Protein AF-A0A959CBT5-F1 (afdb_monomer_lite)

Radius of gyration: 24.19 Å; chains: 1; bounding box: 56×52×60 Å

Sequence (234 aa):
MQDVYELILLFQRHRLRPFGQLTRDQSGKVKAYQLFEGLCKGRNRSRASNISDVYAENGIGESNYQEVKSALLKKLLKAVLFFDKALTHQSDQQKAYYECQKQWVLVRYLTSQNANTVAVSLANELLLRAMKYDFTLLCMDISAFLRNQYGLRESNDRRYKEASVHFQYFRSVYDAECTAEELYTGLVMRMANAPCAEREEIHRLATEYYEQCEGLMGTFQSYRLNMYAYMLGL

Structure (mmCIF, N/CA/C/O backbone):
data_AF-A0A959CBT5-F1
#
_entry.id   AF-A0A959CBT5-F1
#
loop_
_atom_site.group_PDB
_atom_site.id
_atom_site.type_symbol
_atom_site.label_atom_id
_atom_site.label_alt_id
_atom_site.label_comp_id
_atom_site.label_asym_id
_atom_site.label_entity_id
_atom_site.label_seq_id
_atom_site.pdbx_PDB_ins_code
_atom_site.Cartn_x
_atom_site.Cartn_y
_atom_site.Cartn_z
_atom_site.occupancy
_atom_site.B_iso_or_equiv
_atom_site.auth_seq_id
_atom_site.auth_comp_id
_atom_site.auth_asym_id
_atom_site.auth_atom_id
_atom_site.pdbx_PDB_model_num
ATOM 1 N N . MET A 1 1 ? -0.657 10.231 -24.793 1.00 62.00 1 MET A N 1
ATOM 2 C CA . MET A 1 1 ? 0.498 11.148 -24.916 1.00 62.00 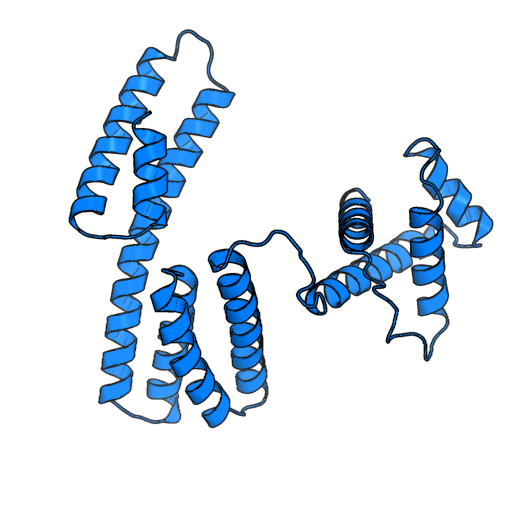1 MET A CA 1
ATOM 3 C C . MET A 1 1 ? 0.641 12.005 -23.677 1.00 62.00 1 MET A C 1
ATOM 5 O O . MET A 1 1 ? 1.770 12.294 -23.307 1.00 62.00 1 MET A O 1
ATOM 9 N N . GLN A 1 2 ? -0.469 12.389 -23.040 1.00 71.19 2 GLN A N 1
ATOM 10 C CA . GLN A 1 2 ? -0.481 13.026 -21.725 1.00 71.19 2 GLN A CA 1
ATOM 11 C C . GLN A 1 2 ? 0.437 12.315 -20.709 1.00 71.19 2 GLN A C 1
ATOM 13 O O . GLN A 1 2 ? 1.335 12.936 -20.156 1.00 71.19 2 GLN A O 1
ATOM 18 N N . ASP A 1 3 ? 0.281 10.998 -20.599 1.00 71.75 3 ASP A N 1
ATOM 19 C CA . ASP A 1 3 ? 1.095 10.057 -19.824 1.00 71.75 3 ASP A CA 1
ATOM 20 C C . ASP A 1 3 ? 2.616 10.213 -20.016 1.00 71.75 3 ASP A C 1
ATOM 22 O O . ASP A 1 3 ? 3.380 10.323 -19.057 1.00 71.75 3 ASP A O 1
ATOM 26 N N . VAL A 1 4 ? 3.078 10.254 -21.268 1.00 73.12 4 VAL A N 1
ATOM 27 C CA . VAL A 1 4 ? 4.509 10.388 -21.586 1.00 73.12 4 VAL A CA 1
ATOM 28 C C . VAL A 1 4 ? 5.016 11.793 -21.250 1.00 73.12 4 VAL A C 1
ATOM 30 O O . VAL A 1 4 ? 6.122 11.932 -20.728 1.00 73.12 4 VAL A O 1
ATOM 33 N N . TYR A 1 5 ? 4.218 12.833 -21.511 1.00 74.75 5 TYR A N 1
ATOM 34 C CA . TYR A 1 5 ? 4.578 14.214 -21.176 1.00 74.75 5 TYR A CA 1
ATOM 35 C C . TYR A 1 5 ? 4.688 14.438 -19.668 1.00 74.75 5 TYR A C 1
ATOM 37 O O . TYR A 1 5 ? 5.641 15.075 -19.224 1.00 74.75 5 TYR A O 1
ATOM 45 N N . GLU A 1 6 ? 3.759 13.898 -18.882 1.00 76.75 6 GLU A N 1
ATOM 46 C CA . GLU A 1 6 ? 3.783 13.989 -17.420 1.00 76.75 6 GLU A CA 1
ATOM 47 C C . GLU A 1 6 ? 5.052 13.366 -16.843 1.00 76.75 6 GLU A C 1
ATOM 49 O O . GLU A 1 6 ? 5.741 13.994 -16.037 1.00 76.75 6 GLU A O 1
ATOM 54 N N . LEU A 1 7 ? 5.431 12.180 -17.331 1.00 76.12 7 LEU A N 1
ATOM 55 C CA . LEU A 1 7 ? 6.692 11.553 -16.952 1.00 76.12 7 LEU A CA 1
ATOM 56 C C . LEU A 1 7 ? 7.884 12.421 -17.364 1.00 76.12 7 LEU A C 1
ATOM 58 O O . LEU A 1 7 ? 8.744 12.697 -16.539 1.00 76.12 7 LEU A O 1
ATOM 62 N N . ILE A 1 8 ? 7.943 12.924 -18.597 1.00 76.25 8 ILE A N 1
ATOM 63 C CA . ILE A 1 8 ? 9.056 13.788 -19.029 1.00 76.25 8 ILE A CA 1
ATOM 64 C C . ILE A 1 8 ? 9.191 15.024 -18.127 1.00 76.25 8 ILE A C 1
ATOM 66 O O . ILE A 1 8 ? 10.304 15.355 -17.711 1.00 76.25 8 ILE A O 1
ATOM 70 N N . LEU A 1 9 ? 8.080 15.673 -17.769 1.00 77.06 9 LEU A N 1
ATOM 71 C CA . LEU A 1 9 ? 8.073 16.812 -16.849 1.00 77.06 9 LEU A CA 1
ATOM 72 C C . LEU A 1 9 ? 8.578 16.426 -15.454 1.00 77.06 9 LEU A C 1
ATOM 74 O O . LEU A 1 9 ? 9.373 17.162 -14.869 1.00 77.06 9 LEU A O 1
ATOM 78 N N . LEU A 1 10 ? 8.175 15.260 -14.947 1.00 76.88 10 LEU A N 1
ATOM 79 C CA . LEU A 1 10 ? 8.657 14.696 -13.685 1.00 76.88 10 LEU A CA 1
ATOM 80 C C . LEU A 1 10 ? 10.185 14.500 -13.709 1.00 76.88 10 LEU A C 1
ATOM 82 O O . LEU A 1 10 ? 10.891 14.976 -12.820 1.00 76.88 10 LEU A O 1
ATOM 86 N N . PHE A 1 11 ? 10.717 13.867 -14.758 1.00 74.75 11 PHE A N 1
ATOM 87 C CA . PHE A 1 11 ? 12.159 13.655 -14.935 1.00 74.75 11 PHE A CA 1
ATOM 88 C C . PHE A 1 11 ? 12.931 14.980 -15.023 1.00 74.75 11 PHE A C 1
ATOM 90 O O . PHE A 1 11 ? 13.988 15.121 -14.403 1.00 74.75 11 PHE A O 1
ATOM 97 N N . GLN A 1 12 ? 12.391 15.973 -15.739 1.00 73.94 12 GLN A N 1
ATOM 98 C CA . GLN A 1 12 ? 12.982 17.310 -15.836 1.00 73.94 12 GLN A CA 1
ATOM 99 C C . GLN A 1 12 ? 12.986 18.043 -14.492 1.00 73.94 12 GLN A C 1
ATOM 101 O O . GLN A 1 12 ? 14.009 18.621 -14.120 1.00 73.94 12 GLN A O 1
ATOM 106 N N . ARG A 1 13 ? 11.874 17.997 -13.744 1.00 73.62 13 ARG A N 1
ATOM 107 C CA . ARG A 1 13 ? 11.743 18.620 -12.416 1.00 73.62 13 ARG A CA 1
ATOM 108 C C . ARG A 1 13 ? 12.800 18.102 -11.448 1.00 73.62 13 ARG A C 1
ATOM 110 O O . ARG A 1 13 ? 13.327 18.870 -10.648 1.00 73.62 13 ARG A O 1
ATOM 117 N N . HIS A 1 14 ? 13.136 16.822 -11.551 1.00 69.56 14 HIS A N 1
ATOM 118 C CA . HIS A 1 14 ? 14.111 16.172 -10.679 1.00 69.56 14 HIS A CA 1
ATOM 119 C C . HIS A 1 14 ? 15.531 16.138 -11.254 1.00 69.56 14 HIS A C 1
ATOM 121 O O . HIS A 1 14 ? 16.428 15.588 -10.625 1.00 69.56 14 HIS A O 1
ATOM 127 N N . ARG A 1 15 ? 15.760 16.762 -12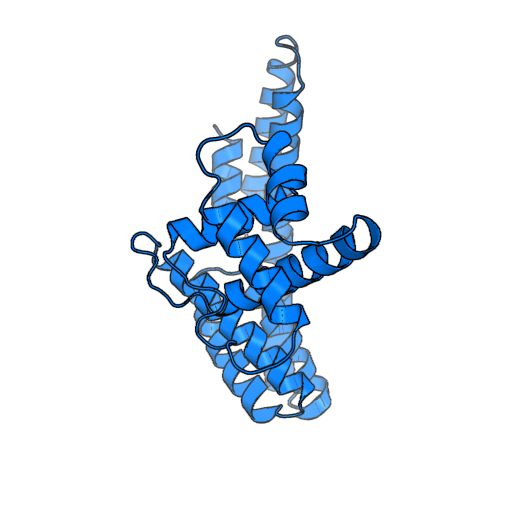.422 1.00 64.75 15 ARG A N 1
ATOM 128 C CA . ARG A 1 15 ? 17.052 16.781 -13.137 1.00 64.75 15 ARG A CA 1
ATOM 129 C C . ARG A 1 15 ? 17.639 15.382 -13.359 1.00 64.75 15 ARG A C 1
ATOM 131 O O . ARG A 1 15 ? 18.855 15.210 -13.417 1.00 64.75 15 ARG A O 1
ATOM 138 N N . LEU A 1 16 ? 16.777 14.380 -13.503 1.00 65.31 16 LEU A N 1
ATOM 139 C CA . LEU A 1 16 ? 17.192 12.994 -13.659 1.00 65.31 16 LEU A CA 1
ATOM 140 C C . LEU A 1 16 ? 17.372 12.674 -15.137 1.00 65.31 16 LEU A C 1
ATOM 142 O O . LEU A 1 16 ? 16.560 13.058 -15.979 1.00 65.31 16 LEU A O 1
ATOM 146 N N . ARG A 1 17 ? 18.445 11.947 -15.456 1.00 65.06 17 ARG A N 1
ATOM 147 C CA . ARG A 1 17 ? 18.682 11.420 -16.801 1.00 65.06 17 ARG A CA 1
ATOM 148 C C . ARG A 1 17 ? 18.260 9.948 -16.827 1.00 65.06 17 ARG A C 1
ATOM 150 O O . ARG A 1 17 ? 19.055 9.109 -16.406 1.00 65.06 17 ARG A O 1
ATOM 157 N N . PRO A 1 18 ? 17.059 9.610 -17.347 1.00 59.75 18 PRO A N 1
ATOM 158 C CA . PRO A 1 18 ? 16.544 8.234 -17.347 1.00 59.75 18 PRO A CA 1
ATOM 159 C C . PRO A 1 18 ? 17.463 7.232 -18.057 1.00 59.75 18 PRO A C 1
ATOM 161 O O . PRO A 1 18 ? 17.364 6.029 -17.844 1.00 59.75 18 PRO A O 1
ATOM 164 N N . PHE A 1 19 ? 18.351 7.728 -18.922 1.00 64.75 19 PHE A N 1
ATOM 165 C CA . PHE A 1 19 ? 19.184 6.924 -19.810 1.00 64.75 19 PHE A CA 1
ATOM 166 C C . PHE A 1 19 ? 20.665 6.862 -19.406 1.00 64.75 19 PHE A C 1
ATOM 168 O O . PHE A 1 19 ? 21.450 6.258 -20.132 1.00 64.75 19 PHE A O 1
ATOM 175 N N . GLY A 1 20 ? 21.063 7.443 -18.263 1.00 55.12 20 GLY A N 1
ATOM 176 C CA . GLY A 1 20 ? 22.474 7.578 -17.860 1.00 55.12 20 GLY A CA 1
ATOM 177 C C . GLY A 1 20 ? 23.263 6.265 -17.731 1.00 55.12 20 GLY A C 1
ATOM 178 O O . GLY A 1 20 ? 24.480 6.284 -17.867 1.00 55.12 20 GLY A O 1
ATOM 179 N N . GLN A 1 21 ? 22.587 5.127 -17.532 1.00 51.09 21 GLN A N 1
ATOM 180 C CA . GLN A 1 21 ? 23.203 3.792 -17.425 1.00 51.09 21 GLN A CA 1
ATOM 181 C C . GLN A 1 21 ? 22.879 2.851 -18.606 1.00 51.09 21 GLN A C 1
ATOM 183 O O . GLN A 1 21 ? 23.284 1.693 -18.598 1.00 51.09 21 GLN A O 1
ATOM 188 N N . LEU A 1 22 ? 22.147 3.306 -19.632 1.00 47.91 22 LEU A N 1
ATOM 189 C CA . LEU A 1 22 ? 21.578 2.436 -20.681 1.00 47.91 22 LEU A CA 1
ATOM 190 C C . LEU A 1 22 ? 22.222 2.602 -22.071 1.00 47.91 22 LEU A C 1
ATOM 192 O O . LEU A 1 22 ? 21.722 2.046 -23.051 1.00 47.91 22 LEU A O 1
ATOM 196 N N . THR A 1 23 ? 23.333 3.332 -22.174 1.00 44.38 23 THR A N 1
ATOM 197 C CA . THR A 1 23 ? 24.001 3.713 -23.436 1.00 44.38 23 THR A CA 1
ATOM 198 C C . THR A 1 23 ? 24.953 2.662 -24.009 1.00 44.38 23 THR A C 1
ATOM 200 O O . THR A 1 23 ? 25.862 2.993 -24.767 1.00 44.38 23 THR A O 1
ATOM 203 N N . ARG A 1 24 ? 24.736 1.377 -23.720 1.00 44.28 24 ARG A N 1
ATOM 204 C CA . ARG A 1 24 ? 25.340 0.304 -24.512 1.00 44.28 24 ARG A CA 1
ATOM 205 C C . ARG A 1 24 ? 24.233 -0.596 -25.057 1.00 44.28 24 ARG A C 1
ATOM 207 O O . ARG A 1 24 ? 23.558 -1.325 -24.334 1.00 44.28 24 ARG A O 1
ATOM 214 N N . ASP A 1 25 ? 24.052 -0.464 -26.364 1.00 45.66 25 ASP A N 1
ATOM 215 C CA . ASP A 1 25 ? 23.535 -1.465 -27.294 1.00 45.66 25 ASP A CA 1
ATOM 216 C C . ASP A 1 25 ? 22.071 -1.372 -27.787 1.00 45.66 25 ASP A C 1
ATOM 218 O O . ASP A 1 25 ? 21.137 -1.238 -27.000 1.00 45.66 25 ASP A O 1
ATOM 222 N N . GLN A 1 26 ? 21.915 -1.560 -29.108 1.00 46.06 26 GLN A N 1
ATOM 223 C CA . GLN A 1 26 ? 20.711 -1.779 -29.941 1.00 46.06 26 GLN A CA 1
ATOM 224 C C . GLN A 1 26 ? 19.900 -0.559 -30.451 1.00 46.06 26 GLN A C 1
ATOM 226 O O . GLN A 1 26 ? 19.365 0.253 -29.696 1.00 46.06 26 GLN A O 1
ATOM 231 N N . SER A 1 27 ? 19.745 -0.487 -31.782 1.00 50.56 27 SER A N 1
ATOM 232 C CA . SER A 1 27 ? 19.199 0.623 -32.595 1.00 50.56 27 SER A CA 1
ATOM 233 C C . SER A 1 27 ? 17.804 1.139 -32.196 1.00 50.56 27 SER A C 1
ATOM 235 O O . SER A 1 27 ? 17.518 2.328 -32.344 1.00 50.56 27 SER A O 1
ATOM 237 N N . GLY A 1 28 ? 16.947 0.302 -31.600 1.00 50.66 28 GLY A N 1
ATOM 238 C CA . GLY A 1 28 ? 15.650 0.720 -31.045 1.00 50.66 28 GLY A CA 1
ATOM 239 C C . GLY A 1 28 ? 15.761 1.599 -29.787 1.00 50.66 28 GLY A C 1
ATOM 240 O O . GLY A 1 28 ? 14.830 2.327 -29.436 1.00 50.66 28 GLY A O 1
ATOM 241 N N . LYS A 1 29 ? 16.908 1.581 -29.091 1.00 55.16 29 LYS A N 1
ATOM 242 C CA . LYS A 1 29 ? 17.180 2.480 -27.958 1.00 55.16 29 LYS A CA 1
ATOM 243 C C . LYS A 1 29 ? 17.482 3.907 -28.405 1.00 55.16 29 LYS A C 1
ATOM 245 O O . LYS A 1 29 ? 17.098 4.827 -27.688 1.00 55.16 29 LYS A O 1
ATOM 250 N N . VAL A 1 30 ? 18.061 4.072 -29.593 1.00 63.53 30 VAL A N 1
ATOM 251 C CA . VAL A 1 30 ? 18.412 5.376 -30.172 1.00 63.53 30 VAL A CA 1
ATOM 252 C C . VAL A 1 30 ? 17.152 6.174 -30.514 1.00 63.53 30 VAL A C 1
ATOM 254 O O . VAL A 1 30 ? 17.038 7.315 -30.085 1.00 63.53 30 VAL A O 1
ATOM 257 N N . LYS A 1 31 ? 16.149 5.551 -31.152 1.00 63.66 31 LYS A N 1
ATOM 258 C CA . LYS A 1 31 ? 14.893 6.230 -31.539 1.00 63.66 31 LYS A CA 1
ATOM 259 C C . LYS A 1 31 ? 14.068 6.719 -30.345 1.00 63.66 31 LYS A C 1
ATOM 261 O O . LYS A 1 31 ? 13.593 7.848 -30.336 1.00 63.66 31 LYS A O 1
ATOM 266 N N . ALA A 1 32 ? 13.930 5.898 -29.302 1.00 64.44 32 ALA A N 1
ATOM 267 C CA . ALA A 1 32 ? 13.222 6.301 -28.081 1.00 64.44 32 ALA A CA 1
ATOM 268 C C . ALA A 1 32 ? 13.956 7.427 -27.325 1.00 64.44 32 ALA A C 1
ATOM 270 O O . ALA A 1 32 ? 13.318 8.296 -26.736 1.00 64.44 32 ALA A O 1
ATOM 271 N N . TYR A 1 33 ? 15.292 7.416 -27.347 1.00 69.69 33 TYR A N 1
ATOM 272 C CA . TYR A 1 33 ? 16.117 8.467 -26.755 1.00 69.69 33 TYR A CA 1
ATOM 273 C C . TYR A 1 33 ? 16.033 9.781 -27.544 1.00 69.69 33 TYR A C 1
ATOM 275 O O . TYR A 1 33 ? 15.818 10.834 -26.952 1.00 69.69 33 TYR A O 1
ATOM 283 N N . GLN A 1 34 ? 16.124 9.717 -28.875 1.00 66.88 34 GLN A N 1
ATOM 284 C CA . GLN A 1 34 ? 15.926 10.862 -29.770 1.00 66.88 34 GLN A CA 1
ATOM 285 C C . GLN A 1 34 ? 14.546 11.485 -29.571 1.00 66.88 34 GLN A C 1
ATOM 287 O O . GLN A 1 34 ? 14.430 12.703 -29.456 1.00 66.88 34 GLN A O 1
ATOM 292 N N . LEU A 1 35 ? 13.515 10.647 -29.428 1.00 67.69 35 LEU A N 1
ATOM 293 C CA . LEU A 1 35 ? 12.175 11.113 -29.110 1.00 67.69 35 LEU A CA 1
ATOM 294 C C . LEU A 1 35 ? 12.125 11.831 -27.754 1.00 67.69 35 LEU A C 1
ATOM 296 O O . LEU A 1 35 ? 11.561 12.917 -27.648 1.00 67.69 35 LEU A O 1
ATOM 300 N N . PHE A 1 36 ? 12.734 11.258 -26.716 1.00 72.06 36 PHE A N 1
ATOM 301 C CA . PHE A 1 36 ? 12.811 11.901 -25.406 1.00 72.06 36 PHE A CA 1
ATOM 302 C C . PHE A 1 36 ? 13.529 13.258 -25.467 1.00 72.06 36 PHE A C 1
ATOM 304 O O . PHE A 1 36 ? 13.026 14.236 -24.914 1.00 72.06 36 PHE A O 1
ATOM 311 N N . GLU A 1 37 ? 14.666 13.350 -26.163 1.00 70.69 37 GLU A N 1
ATOM 312 C CA . GLU A 1 37 ? 15.381 14.616 -26.339 1.00 70.69 37 GLU A CA 1
ATOM 313 C C . GLU A 1 37 ? 14.569 15.646 -27.130 1.00 70.69 37 GLU A C 1
ATOM 315 O O . GLU A 1 37 ? 14.517 16.808 -26.726 1.00 70.69 37 GLU A O 1
ATOM 320 N N . GLY A 1 38 ? 13.920 15.238 -28.224 1.00 67.56 38 GLY A N 1
ATOM 321 C CA . GLY A 1 38 ? 13.070 16.110 -29.036 1.00 67.56 38 GLY A CA 1
ATOM 322 C C . GLY A 1 38 ? 11.903 16.679 -28.228 1.00 67.56 38 GLY A C 1
ATOM 323 O O . GLY A 1 38 ? 11.662 17.886 -28.240 1.00 67.56 38 GLY A O 1
ATOM 324 N N . LEU A 1 39 ? 11.250 15.840 -27.420 1.00 70.44 39 LEU A N 1
ATOM 325 C CA . LEU A 1 39 ? 10.184 16.265 -26.508 1.00 70.44 39 LEU A CA 1
ATOM 326 C C . LEU A 1 39 ? 10.693 17.177 -25.382 1.00 70.44 39 LEU A C 1
ATOM 328 O O . LEU A 1 39 ? 9.969 18.073 -24.953 1.00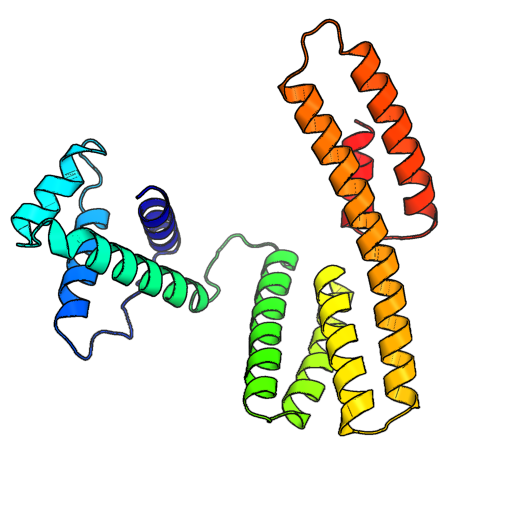 70.44 39 LEU A O 1
ATOM 332 N N . CYS A 1 40 ? 11.935 17.001 -24.919 1.00 68.38 40 CYS A N 1
ATOM 333 C CA . CYS A 1 40 ? 12.545 17.911 -23.948 1.00 68.38 40 CYS A CA 1
ATOM 334 C C . CYS A 1 40 ? 12.890 19.283 -24.550 1.00 68.38 40 CYS A C 1
ATOM 336 O O . CYS A 1 40 ? 12.787 20.291 -23.850 1.00 68.38 40 CYS A O 1
ATOM 338 N N . LYS A 1 41 ? 13.299 19.320 -25.827 1.00 67.31 41 LYS A N 1
ATOM 339 C CA . LYS A 1 41 ? 13.706 20.530 -26.564 1.00 67.31 41 LYS A CA 1
ATOM 340 C C . LYS A 1 41 ? 12.510 21.343 -27.090 1.00 67.31 41 LYS A C 1
ATOM 342 O O . LYS A 1 41 ? 12.589 22.567 -27.128 1.00 67.31 41 LYS A O 1
ATOM 347 N N . GLY A 1 42 ? 11.384 20.705 -27.423 1.00 60.12 42 GLY A N 1
ATOM 348 C CA . GLY A 1 42 ? 10.188 21.317 -28.036 1.00 60.12 42 GLY A CA 1
ATOM 349 C C . GLY A 1 42 ? 9.336 22.251 -27.154 1.00 60.12 42 GLY A C 1
ATOM 350 O O . GLY A 1 42 ? 8.149 22.427 -27.423 1.00 60.12 42 GLY A O 1
ATOM 351 N N . ARG A 1 43 ? 9.907 22.869 -26.110 1.00 48.28 43 ARG A N 1
ATOM 352 C CA . ARG A 1 43 ? 9.198 23.639 -25.063 1.00 48.28 43 ARG A CA 1
ATOM 353 C C . ARG A 1 43 ? 8.423 24.880 -25.561 1.00 48.28 43 ARG A C 1
ATOM 355 O O . ARG A 1 43 ? 7.662 25.442 -24.785 1.00 48.28 43 ARG A O 1
ATOM 362 N N . ASN A 1 44 ? 8.560 25.283 -26.830 1.00 45.69 44 ASN A N 1
ATOM 363 C CA . ASN A 1 44 ? 8.041 26.562 -27.347 1.00 45.69 44 ASN A CA 1
ATOM 364 C C . ASN A 1 44 ? 7.005 26.456 -28.485 1.00 45.69 44 ASN A C 1
ATOM 366 O O . ASN A 1 44 ? 6.717 27.468 -29.122 1.00 45.69 44 ASN A O 1
ATOM 370 N N . ARG A 1 45 ? 6.441 25.277 -28.790 1.00 44.00 45 ARG A N 1
ATOM 371 C CA . ARG A 1 45 ? 5.436 25.148 -29.869 1.00 44.00 45 ARG A CA 1
ATOM 372 C C . ARG A 1 45 ? 4.214 24.328 -29.465 1.00 44.00 45 ARG A C 1
ATOM 374 O O . ARG A 1 45 ? 4.286 23.469 -28.592 1.00 44.00 45 ARG A O 1
ATOM 381 N N . SER A 1 46 ? 3.084 24.654 -30.091 1.00 40.69 46 SER A N 1
ATOM 382 C CA . SER A 1 46 ? 1.757 24.105 -29.804 1.00 40.69 46 SER A CA 1
ATOM 383 C C . SER A 1 46 ? 1.741 22.569 -29.777 1.00 40.69 46 SER A C 1
ATOM 385 O O . SER A 1 46 ? 2.316 21.893 -30.631 1.00 40.69 46 SER A O 1
ATOM 387 N N . ARG A 1 47 ? 1.051 22.032 -28.765 1.00 44.53 47 ARG A N 1
ATOM 388 C CA . ARG A 1 47 ? 1.073 20.645 -28.262 1.00 44.53 47 ARG A CA 1
ATOM 389 C C . ARG A 1 47 ? 0.684 19.567 -29.292 1.00 44.53 47 ARG A C 1
ATOM 391 O O . ARG A 1 47 ? 1.002 18.404 -29.073 1.00 44.53 47 ARG A O 1
ATOM 398 N N . ALA A 1 48 ? 0.033 19.944 -30.395 1.00 42.16 48 ALA A N 1
ATOM 399 C CA . ALA A 1 48 ? -0.382 19.039 -31.474 1.00 42.16 48 ALA A CA 1
ATOM 400 C C . ALA A 1 48 ? 0.569 19.035 -32.692 1.00 42.16 48 ALA A C 1
ATOM 402 O O . ALA A 1 48 ? 0.732 17.994 -33.317 1.00 42.16 48 ALA A O 1
ATOM 403 N N . SER A 1 49 ? 1.247 20.153 -32.991 1.00 41.56 49 SER A N 1
ATOM 404 C CA . SER A 1 49 ? 2.143 20.286 -34.162 1.00 41.56 49 SER A CA 1
ATOM 405 C C . SER A 1 49 ? 3.491 19.586 -33.958 1.00 41.56 49 SER A C 1
ATOM 407 O O . SER A 1 49 ? 4.082 19.065 -34.890 1.00 41.56 49 SER A O 1
ATOM 409 N N . ASN A 1 50 ? 3.979 19.504 -32.717 1.00 52.62 50 ASN A N 1
ATOM 410 C CA . ASN A 1 50 ? 5.325 18.985 -32.434 1.00 52.62 50 ASN A CA 1
ATOM 411 C C . ASN A 1 50 ? 5.509 17.477 -32.684 1.00 52.62 50 ASN A C 1
ATOM 413 O O . ASN A 1 50 ? 6.641 17.008 -32.767 1.00 52.62 50 ASN A O 1
ATOM 417 N N . ILE A 1 51 ? 4.427 16.697 -32.731 1.00 52.38 51 ILE A N 1
ATOM 418 C CA . ILE A 1 51 ? 4.499 15.227 -32.789 1.00 52.38 51 ILE A CA 1
ATOM 419 C C . ILE A 1 51 ? 4.574 14.727 -34.237 1.00 52.38 51 ILE A C 1
ATOM 421 O O . ILE A 1 51 ? 5.106 13.657 -34.473 1.00 52.38 51 ILE A O 1
ATOM 425 N N . SER A 1 52 ? 4.102 15.474 -35.229 1.00 52.94 52 SER A N 1
ATOM 426 C CA . SER A 1 52 ? 4.423 15.168 -36.629 1.00 52.94 52 SER A CA 1
ATOM 427 C C . SER A 1 52 ? 5.838 15.632 -36.965 1.00 52.94 52 SER A C 1
ATOM 429 O O . SER A 1 52 ? 6.606 14.891 -37.571 1.00 52.94 52 SER A O 1
ATOM 431 N N . ASP A 1 53 ? 6.211 16.823 -36.492 1.00 55.72 53 ASP A N 1
ATOM 432 C CA . ASP A 1 53 ? 7.406 17.536 -36.953 1.00 55.72 53 ASP A CA 1
ATOM 433 C C . ASP A 1 53 ? 8.700 16.919 -36.397 1.00 55.72 53 ASP A C 1
ATOM 435 O O . ASP A 1 53 ? 9.601 16.572 -37.157 1.00 55.72 53 ASP A O 1
ATOM 439 N N . VAL A 1 54 ? 8.756 16.635 -35.086 1.00 55.81 54 VAL A N 1
ATOM 440 C CA . VAL A 1 54 ? 9.900 15.936 -34.459 1.00 55.81 54 VAL A CA 1
ATOM 441 C C . VAL A 1 54 ? 10.056 14.508 -35.004 1.00 55.81 54 VAL A C 1
ATOM 443 O O . VAL A 1 54 ? 11.131 13.918 -34.923 1.00 55.81 54 VAL A O 1
ATOM 446 N N . TYR A 1 55 ? 8.997 13.914 -35.553 1.00 58.66 55 TYR A N 1
ATOM 447 C CA . TYR A 1 55 ? 8.986 12.519 -35.996 1.00 58.66 55 TYR A CA 1
ATOM 448 C C . TYR A 1 55 ? 9.292 12.385 -37.493 1.00 58.66 55 TYR A C 1
ATOM 450 O O . TYR A 1 55 ? 9.974 11.429 -37.874 1.00 58.66 55 TYR A O 1
ATOM 458 N N . ALA A 1 56 ? 8.889 13.369 -38.306 1.00 55.75 56 ALA A N 1
ATOM 459 C CA . ALA A 1 56 ? 9.340 13.547 -39.684 1.00 55.75 56 ALA A CA 1
ATOM 460 C C . ALA A 1 56 ? 10.850 13.837 -39.736 1.00 55.75 56 ALA A C 1
ATOM 462 O O . ALA A 1 56 ? 11.564 13.206 -40.512 1.00 55.75 56 ALA A O 1
ATOM 463 N N . GLU A 1 57 ? 11.359 14.688 -38.835 1.00 55.19 57 GLU A N 1
ATOM 464 C CA . GLU A 1 57 ? 12.797 14.976 -38.700 1.00 55.19 57 GLU A CA 1
ATOM 465 C C . GLU A 1 57 ? 13.630 13.748 -38.283 1.00 55.19 57 GLU A C 1
ATOM 467 O O . GLU A 1 57 ? 14.807 13.656 -38.626 1.00 55.19 57 GLU A O 1
ATOM 472 N N . ASN A 1 58 ? 13.031 12.778 -37.579 1.00 54.50 58 ASN A N 1
ATOM 473 C CA . ASN A 1 58 ? 13.711 11.568 -37.094 1.00 54.50 58 ASN A CA 1
ATOM 474 C C . ASN A 1 58 ? 13.393 10.290 -37.908 1.00 54.50 58 ASN A C 1
ATOM 476 O O . ASN A 1 58 ? 13.804 9.194 -37.514 1.00 54.50 58 ASN A O 1
ATOM 480 N N . GLY A 1 59 ? 12.665 10.397 -39.029 1.00 55.38 59 GLY A N 1
ATOM 481 C CA . GLY A 1 59 ? 12.416 9.285 -39.960 1.00 55.38 59 GLY A CA 1
ATOM 482 C C . GLY A 1 59 ? 11.613 8.108 -39.381 1.00 55.38 59 GLY A C 1
ATOM 483 O O . GLY A 1 59 ? 11.852 6.951 -39.742 1.00 55.38 59 GLY A O 1
ATOM 484 N N . ILE A 1 60 ? 10.689 8.361 -38.446 1.00 58.22 60 ILE A N 1
ATOM 485 C CA . ILE A 1 60 ? 9.846 7.321 -37.830 1.00 58.22 60 ILE A CA 1
ATOM 486 C C . ILE A 1 60 ? 8.483 7.305 -38.534 1.00 58.22 60 ILE A C 1
ATOM 488 O O . ILE A 1 60 ? 7.656 8.174 -38.287 1.00 58.22 60 ILE A O 1
ATOM 492 N N . GLY A 1 61 ? 8.237 6.314 -39.399 1.00 58.31 61 GLY A N 1
ATOM 493 C CA . GLY A 1 61 ? 6.930 6.140 -40.051 1.00 58.31 61 GLY A CA 1
ATOM 494 C C . GLY A 1 61 ? 5.792 5.850 -39.059 1.00 58.31 61 GLY A C 1
ATOM 495 O O . GLY A 1 61 ? 6.029 5.261 -38.001 1.00 58.31 61 GLY A O 1
ATOM 496 N N . GLU A 1 62 ? 4.556 6.217 -39.417 1.00 58.16 62 GLU A N 1
ATOM 497 C CA . GLU A 1 62 ? 3.360 6.113 -38.555 1.00 58.16 62 GLU A CA 1
ATOM 498 C C . GLU A 1 62 ? 3.128 4.704 -37.980 1.00 58.16 62 GLU A C 1
ATOM 500 O O . GLU A 1 62 ? 2.736 4.569 -36.824 1.00 58.16 62 GLU A O 1
ATOM 505 N N . SER A 1 63 ? 3.458 3.641 -38.724 1.00 57.44 63 SER A N 1
ATOM 506 C CA . SER A 1 63 ? 3.329 2.252 -38.245 1.00 57.44 63 SER A CA 1
ATOM 507 C C . SER A 1 63 ? 4.267 1.914 -37.075 1.00 57.44 63 SER A C 1
ATOM 509 O O . SER A 1 63 ? 3.926 1.088 -36.236 1.00 57.44 63 SER A O 1
ATOM 511 N N . ASN A 1 64 ? 5.429 2.569 -36.974 1.00 65.62 64 ASN A N 1
ATOM 512 C CA . ASN A 1 64 ? 6.413 2.339 -35.906 1.00 65.62 64 ASN A CA 1
ATOM 513 C C . ASN A 1 64 ? 6.193 3.265 -34.695 1.00 65.62 64 ASN A C 1
ATOM 515 O O . ASN A 1 64 ? 6.896 3.166 -33.686 1.00 65.62 64 ASN A O 1
ATOM 519 N N . TYR A 1 65 ? 5.227 4.185 -34.781 1.00 66.50 65 TYR A N 1
ATOM 520 C CA . TYR A 1 65 ? 4.972 5.207 -33.768 1.00 66.50 65 TYR A CA 1
ATOM 521 C C . TYR A 1 65 ? 4.525 4.607 -32.433 1.00 66.50 65 TYR A C 1
ATOM 523 O O . TYR A 1 65 ? 5.096 4.919 -31.384 1.00 66.50 65 TYR A O 1
ATOM 531 N N . GLN A 1 66 ? 3.520 3.728 -32.467 1.00 72.31 66 GLN A N 1
ATOM 532 C CA . GLN A 1 66 ? 2.972 3.135 -31.245 1.00 72.31 66 GLN A CA 1
ATOM 533 C C . GLN A 1 66 ? 4.026 2.284 -30.535 1.00 72.31 66 GLN A C 1
ATOM 535 O O . GLN A 1 66 ? 4.164 2.365 -29.316 1.00 72.31 66 GLN A O 1
ATOM 540 N N . GLU A 1 67 ? 4.847 1.557 -31.292 1.00 75.50 67 GLU A N 1
ATOM 541 C CA . GLU A 1 67 ? 5.925 0.738 -30.742 1.00 75.50 67 GLU A CA 1
ATOM 542 C C . GLU A 1 67 ? 7.004 1.580 -30.053 1.00 75.50 67 GLU A C 1
ATOM 544 O O . GLU A 1 67 ? 7.381 1.295 -28.912 1.00 75.50 67 GLU A O 1
ATOM 549 N N . VAL A 1 68 ? 7.472 2.656 -30.700 1.00 71.19 68 VAL A N 1
ATOM 550 C CA . VAL A 1 68 ? 8.497 3.548 -30.132 1.00 71.19 68 VAL A CA 1
ATOM 551 C C . VAL A 1 68 ? 7.966 4.278 -28.898 1.00 71.19 68 VAL A C 1
ATOM 553 O O . VAL A 1 68 ? 8.672 4.370 -27.890 1.00 71.19 68 VAL A O 1
ATOM 556 N N . LYS A 1 69 ? 6.712 4.739 -28.929 1.00 74.69 69 LYS A N 1
ATOM 557 C CA . LYS A 1 69 ? 6.050 5.371 -27.782 1.00 74.69 69 LYS A CA 1
ATOM 558 C C . LYS A 1 69 ? 5.914 4.399 -26.611 1.00 74.69 69 LYS A C 1
ATOM 560 O O . LYS A 1 69 ? 6.310 4.733 -25.494 1.00 74.69 69 LYS A O 1
ATOM 565 N N . SER A 1 70 ? 5.402 3.192 -26.844 1.00 79.00 70 SER A N 1
ATOM 566 C CA . SER A 1 70 ? 5.282 2.164 -25.806 1.00 79.00 70 SER A CA 1
ATOM 567 C C . SER A 1 70 ? 6.648 1.763 -25.248 1.00 79.00 70 SER A C 1
ATOM 569 O O . SER A 1 70 ? 6.784 1.553 -24.042 1.00 79.00 70 SER A O 1
ATOM 571 N N . ALA A 1 71 ? 7.683 1.698 -26.090 1.00 78.31 71 ALA A N 1
ATOM 572 C CA . ALA A 1 71 ? 9.050 1.436 -25.654 1.00 78.31 71 ALA A CA 1
ATOM 573 C C . ALA A 1 71 ? 9.616 2.576 -24.792 1.00 78.31 71 ALA A C 1
ATOM 575 O O . ALA A 1 71 ? 10.275 2.301 -23.787 1.00 78.31 71 ALA A O 1
ATOM 576 N N . LEU A 1 72 ? 9.356 3.839 -25.147 1.00 76.50 72 LEU A N 1
ATOM 577 C CA . LEU A 1 72 ? 9.747 4.999 -24.345 1.00 76.50 72 LEU A CA 1
ATOM 578 C C . LEU A 1 72 ? 9.030 4.996 -22.991 1.00 76.50 72 LEU A C 1
ATOM 580 O O . LEU A 1 72 ? 9.694 5.088 -21.962 1.00 76.50 72 LEU A O 1
ATOM 584 N N . LEU A 1 73 ? 7.710 4.806 -22.979 1.00 80.94 73 LEU A N 1
ATOM 585 C CA . LEU A 1 73 ? 6.915 4.744 -21.753 1.00 80.94 73 LEU A CA 1
ATOM 586 C C . LEU A 1 73 ? 7.429 3.650 -20.807 1.00 80.94 73 LEU A C 1
ATOM 588 O O . LEU A 1 73 ? 7.723 3.926 -19.646 1.00 80.94 73 LEU A O 1
ATOM 592 N N . LYS A 1 74 ? 7.637 2.426 -21.316 1.00 81.19 74 LYS A N 1
ATOM 593 C CA . LYS A 1 74 ? 8.204 1.311 -20.536 1.00 81.19 74 LYS A CA 1
ATOM 594 C C . LYS A 1 74 ? 9.563 1.660 -19.925 1.00 81.19 74 LYS A C 1
ATOM 596 O O . LYS A 1 74 ? 9.856 1.244 -18.807 1.00 81.19 74 LYS A O 1
ATOM 601 N N . LYS A 1 75 ? 10.410 2.400 -20.645 1.00 78.12 75 LYS A N 1
ATOM 602 C CA . LYS A 1 75 ? 11.732 2.813 -20.152 1.00 78.12 75 LYS A CA 1
ATOM 603 C C . LYS A 1 75 ? 11.637 3.905 -19.096 1.00 78.12 75 LYS A C 1
ATOM 605 O O . LYS A 1 75 ? 12.310 3.789 -18.079 1.00 78.12 75 LYS A O 1
ATOM 610 N N . LEU A 1 76 ? 10.799 4.917 -19.312 1.00 79.38 76 LEU A N 1
ATOM 611 C CA . LEU A 1 76 ? 10.568 5.978 -18.332 1.00 79.38 76 LEU A CA 1
ATOM 612 C C . LEU A 1 76 ? 10.026 5.392 -17.027 1.00 79.38 76 LEU A C 1
ATOM 614 O O . LEU A 1 76 ? 10.582 5.675 -15.975 1.00 79.38 76 LEU A O 1
ATOM 618 N N . LEU A 1 77 ? 9.041 4.492 -17.091 1.00 80.69 77 LEU A N 1
ATOM 619 C CA . LEU A 1 77 ? 8.496 3.818 -15.907 1.00 80.69 77 LEU A CA 1
ATOM 620 C C . LEU A 1 77 ? 9.557 3.013 -15.146 1.00 80.69 77 LEU A C 1
ATOM 622 O O . LEU A 1 77 ? 9.642 3.110 -13.926 1.00 80.69 77 LEU A O 1
ATOM 626 N N . LYS A 1 78 ? 10.420 2.266 -15.849 1.00 77.62 78 LYS A N 1
ATOM 627 C CA . LYS A 1 78 ? 11.553 1.576 -15.208 1.00 77.62 78 LYS A CA 1
ATOM 628 C C . LYS A 1 78 ? 12.522 2.560 -14.558 1.00 77.62 78 LYS A C 1
ATOM 630 O O . LYS A 1 78 ? 13.002 2.303 -13.462 1.00 77.62 78 LYS A O 1
ATOM 635 N N . ALA A 1 79 ? 12.794 3.682 -15.220 1.00 75.69 79 ALA A N 1
ATOM 636 C CA . ALA A 1 79 ? 13.700 4.707 -14.723 1.00 75.69 79 ALA A CA 1
ATOM 637 C C . ALA A 1 79 ? 13.172 5.425 -13.463 1.00 75.69 79 ALA A C 1
ATOM 639 O O . ALA A 1 79 ? 13.987 5.850 -12.647 1.00 75.69 79 ALA A O 1
ATOM 640 N N . VAL A 1 80 ? 11.848 5.489 -13.252 1.00 76.06 80 VAL A N 1
ATOM 641 C CA . VAL A 1 80 ? 11.238 6.039 -12.022 1.00 76.06 80 VAL A CA 1
ATOM 642 C C . VAL A 1 80 ? 11.692 5.275 -10.772 1.00 76.06 80 VAL A C 1
ATOM 644 O O . VAL A 1 80 ? 11.922 5.882 -9.732 1.00 76.06 80 VAL A O 1
ATOM 647 N N . LEU A 1 81 ? 11.905 3.958 -10.866 1.00 67.12 81 LEU A N 1
ATOM 648 C CA . LEU A 1 81 ? 12.363 3.142 -9.729 1.00 67.12 81 LEU A CA 1
ATOM 649 C C . LEU A 1 81 ? 13.784 3.503 -9.263 1.00 67.12 81 LEU A C 1
ATOM 651 O O . LEU A 1 81 ? 14.130 3.303 -8.098 1.00 67.12 81 LEU A O 1
ATOM 655 N N . PHE A 1 82 ? 14.595 4.063 -10.163 1.00 68.62 82 PHE A N 1
ATOM 656 C CA . PHE A 1 82 ? 15.965 4.498 -9.888 1.00 68.62 82 PHE A CA 1
ATOM 657 C C . PHE A 1 82 ? 16.040 5.952 -9.414 1.00 68.62 82 PHE A C 1
ATOM 659 O O . PHE A 1 82 ? 17.126 6.523 -9.342 1.00 68.62 82 PHE A O 1
ATOM 666 N N . PHE A 1 83 ? 14.903 6.571 -9.081 1.00 70.31 83 PHE A N 1
ATOM 667 C CA . PHE A 1 83 ? 14.890 7.885 -8.453 1.00 70.31 83 PHE A CA 1
ATOM 668 C C . PHE A 1 83 ? 15.525 7.766 -7.075 1.00 70.31 83 PHE A C 1
ATOM 670 O O . PHE A 1 83 ? 14.935 7.204 -6.141 1.00 70.31 83 PHE A O 1
ATOM 677 N N . ASP A 1 84 ? 16.759 8.254 -6.978 1.00 60.25 84 ASP A N 1
ATOM 678 C CA . ASP A 1 84 ? 17.504 8.285 -5.735 1.00 60.25 84 ASP A CA 1
ATOM 679 C C . ASP A 1 84 ? 17.475 9.696 -5.135 1.00 60.25 84 ASP A C 1
ATOM 681 O O . ASP A 1 84 ? 18.074 10.640 -5.646 1.00 60.25 84 ASP A O 1
ATOM 685 N N . LYS A 1 85 ? 16.652 9.810 -4.087 1.00 55.56 85 LYS A N 1
ATOM 686 C CA . LYS A 1 85 ? 16.733 10.658 -2.881 1.00 55.56 85 LYS A CA 1
ATOM 687 C C . LYS A 1 85 ? 17.148 12.139 -2.948 1.00 55.56 85 LYS A C 1
ATOM 689 O O . LYS A 1 85 ? 17.251 12.753 -1.892 1.00 55.56 85 LYS A O 1
ATOM 694 N N . ALA A 1 86 ? 17.255 12.785 -4.104 1.00 51.09 86 ALA A N 1
ATOM 695 C CA . ALA A 1 86 ? 17.503 14.233 -4.184 1.00 51.09 86 ALA A CA 1
ATOM 696 C C . ALA A 1 86 ? 16.214 15.081 -4.288 1.00 51.09 86 ALA A C 1
ATOM 698 O O . ALA A 1 86 ? 16.192 16.121 -4.945 1.00 51.09 86 ALA A O 1
ATOM 699 N N . LEU A 1 87 ? 15.114 14.648 -3.663 1.00 56.06 87 LEU A N 1
ATOM 700 C CA . LEU A 1 87 ? 13.901 15.463 -3.557 1.00 56.06 87 LEU A CA 1
ATOM 701 C C . LEU A 1 87 ? 14.041 16.391 -2.351 1.00 56.06 87 LEU A C 1
ATOM 703 O O . LEU A 1 87 ? 13.729 16.014 -1.226 1.00 56.06 87 LEU A O 1
ATOM 707 N N . THR A 1 88 ? 14.510 17.613 -2.593 1.00 54.44 88 THR A N 1
ATOM 708 C CA . THR A 1 88 ? 14.851 18.638 -1.588 1.00 54.44 88 THR A CA 1
ATOM 709 C C . THR A 1 88 ? 13.692 19.128 -0.702 1.00 54.44 88 THR A C 1
ATOM 711 O O . THR A 1 88 ? 13.885 20.060 0.067 1.00 54.44 88 THR A O 1
ATOM 714 N N . HIS A 1 89 ? 12.504 18.510 -0.750 1.00 62.91 89 HIS A N 1
ATOM 715 C CA . HIS A 1 89 ? 11.310 18.960 -0.015 1.00 62.91 89 HIS A CA 1
ATOM 716 C C . HIS A 1 89 ? 10.408 17.828 0.519 1.00 62.91 89 HIS A C 1
ATOM 718 O O . HIS A 1 89 ? 9.231 18.068 0.771 1.00 62.91 89 HIS A O 1
ATOM 724 N N . GLN A 1 90 ? 10.901 16.592 0.668 1.00 67.50 90 GLN A N 1
ATOM 725 C CA . GLN A 1 90 ? 10.066 15.510 1.213 1.00 67.50 90 GLN A CA 1
ATOM 726 C C . GLN A 1 90 ? 10.014 15.511 2.742 1.00 67.50 90 GLN A C 1
ATOM 728 O O . GLN A 1 90 ? 11.054 15.633 3.398 1.00 67.50 90 GLN A O 1
ATOM 733 N N . SER A 1 91 ? 8.815 15.295 3.295 1.00 80.56 91 SER A N 1
ATOM 734 C CA . SER A 1 91 ? 8.641 15.024 4.726 1.00 80.56 91 SER A CA 1
ATOM 735 C C . SER A 1 91 ? 9.285 13.689 5.104 1.00 80.56 91 SER A C 1
ATOM 737 O O . SER A 1 91 ? 9.459 12.798 4.265 1.00 80.56 91 SER A O 1
ATOM 739 N N . ASP A 1 92 ? 9.635 13.516 6.376 1.00 83.06 92 ASP A N 1
ATOM 740 C CA . ASP A 1 92 ? 10.263 12.271 6.829 1.00 83.06 92 ASP A CA 1
ATOM 741 C C . ASP A 1 92 ? 9.334 11.057 6.681 1.00 83.06 92 ASP A C 1
ATOM 743 O O . ASP A 1 92 ? 9.805 9.959 6.387 1.00 83.06 92 ASP A O 1
ATOM 747 N N . GLN A 1 93 ? 8.015 11.263 6.753 1.00 83.81 93 GLN A N 1
ATOM 748 C CA . GLN A 1 93 ? 7.017 10.236 6.449 1.00 83.81 93 GLN A CA 1
ATOM 749 C C . GLN A 1 93 ? 7.039 9.825 4.967 1.00 83.81 93 GLN A C 1
ATOM 751 O O . GLN A 1 93 ? 7.008 8.635 4.664 1.00 83.81 93 GLN A O 1
ATOM 756 N N . GLN A 1 94 ? 7.164 10.771 4.027 1.00 83.75 94 GLN A N 1
ATOM 757 C CA . GLN A 1 94 ? 7.259 10.461 2.591 1.00 83.75 94 GLN A CA 1
ATOM 758 C C . GLN A 1 94 ? 8.534 9.681 2.254 1.00 83.75 94 GLN A C 1
ATOM 760 O O . GLN A 1 94 ? 8.493 8.713 1.490 1.00 83.75 94 GLN A O 1
ATOM 765 N N . LYS A 1 95 ? 9.666 10.068 2.856 1.00 84.56 95 LYS A N 1
ATOM 766 C CA . LYS A 1 95 ? 10.932 9.334 2.714 1.00 84.56 95 LYS A CA 1
ATOM 767 C C . LYS A 1 95 ? 10.799 7.911 3.250 1.00 84.56 95 LYS A C 1
ATOM 769 O O . LYS A 1 95 ? 11.231 6.970 2.584 1.00 84.56 95 LYS A O 1
ATOM 774 N N . ALA A 1 96 ? 10.187 7.756 4.425 1.00 88.12 96 ALA A N 1
ATOM 775 C CA . ALA A 1 96 ? 9.964 6.455 5.038 1.00 88.12 96 ALA A CA 1
ATOM 776 C C . ALA A 1 96 ? 9.042 5.573 4.192 1.00 88.12 96 ALA A C 1
ATOM 778 O O . ALA A 1 96 ? 9.354 4.402 3.992 1.00 88.12 96 ALA A O 1
ATOM 779 N N . TYR A 1 97 ? 7.964 6.134 3.638 1.00 88.75 97 TYR A N 1
ATOM 780 C CA . TYR A 1 97 ? 7.045 5.415 2.759 1.00 88.75 97 TYR A CA 1
ATOM 781 C C . TYR A 1 97 ? 7.773 4.846 1.541 1.00 88.75 97 TYR A C 1
ATOM 783 O O . TYR A 1 97 ? 7.704 3.648 1.278 1.00 88.75 97 TYR A O 1
ATOM 791 N N . TYR A 1 98 ? 8.533 5.679 0.829 1.00 85.12 98 TYR A N 1
ATOM 792 C CA . TYR A 1 98 ? 9.255 5.243 -0.365 1.00 85.12 98 TYR A CA 1
ATOM 793 C C . TYR A 1 98 ? 10.321 4.184 -0.059 1.00 85.12 98 TYR A C 1
ATOM 795 O O . TYR A 1 98 ? 10.452 3.204 -0.792 1.00 85.12 98 TYR A O 1
ATOM 803 N N . GLU A 1 99 ? 11.060 4.351 1.039 1.00 87.25 99 GLU A N 1
ATOM 804 C CA . GLU A 1 99 ? 12.034 3.358 1.492 1.00 87.25 99 GLU A CA 1
ATOM 805 C C . GLU A 1 99 ? 11.355 2.026 1.839 1.00 87.25 99 GLU A C 1
ATOM 807 O O . GLU A 1 99 ? 11.802 0.973 1.387 1.00 87.25 99 GLU A O 1
ATOM 812 N N . CYS A 1 100 ? 10.238 2.065 2.571 1.00 92.44 100 CYS A N 1
ATOM 813 C CA . CYS A 1 100 ? 9.487 0.865 2.924 1.00 92.44 100 CYS A CA 1
ATOM 814 C C . CYS A 1 100 ? 8.940 0.149 1.678 1.00 92.44 100 CYS A C 1
ATOM 816 O O . CYS A 1 100 ? 9.044 -1.071 1.579 1.00 92.44 100 CYS A O 1
ATOM 818 N N . GLN A 1 101 ? 8.436 0.891 0.687 1.00 90.81 101 GLN A N 1
ATOM 819 C CA . GLN A 1 101 ? 7.974 0.318 -0.582 1.00 90.81 101 GLN A CA 1
ATOM 820 C C . GLN A 1 101 ? 9.115 -0.333 -1.376 1.00 90.81 101 GLN A C 1
ATOM 822 O O . GLN A 1 101 ? 8.955 -1.438 -1.894 1.00 90.81 101 GLN A O 1
ATOM 827 N N . LYS A 1 102 ? 10.297 0.295 -1.436 1.00 88.81 102 LYS A N 1
ATOM 828 C CA . LYS A 1 102 ? 11.486 -0.312 -2.061 1.00 88.81 102 LYS A CA 1
ATOM 829 C C . LYS A 1 102 ? 11.867 -1.628 -1.390 1.00 88.81 102 LYS A C 1
ATOM 831 O O . LYS A 1 102 ? 12.091 -2.624 -2.075 1.00 88.81 102 LYS A O 1
ATOM 836 N N . GLN A 1 103 ? 11.917 -1.641 -0.061 1.00 92.62 103 GLN A N 1
ATOM 837 C CA . GLN A 1 103 ? 12.225 -2.849 0.702 1.00 92.62 103 GLN A CA 1
ATOM 838 C C . GLN A 1 103 ? 11.161 -3.926 0.505 1.00 92.62 103 GLN A C 1
ATOM 840 O O . GLN A 1 103 ? 11.507 -5.094 0.346 1.00 92.62 103 GLN A O 1
ATOM 845 N N . TRP A 1 104 ? 9.887 -3.547 0.414 1.00 96.06 104 TRP A N 1
ATOM 846 C CA . TRP A 1 104 ? 8.815 -4.492 0.129 1.00 96.06 104 TRP A CA 1
ATOM 847 C C . TRP A 1 104 ? 8.973 -5.158 -1.239 1.00 96.06 104 TRP A C 1
ATOM 849 O O . TRP A 1 104 ? 8.902 -6.383 -1.350 1.00 96.06 104 TRP A O 1
ATOM 859 N N . VAL A 1 105 ? 9.289 -4.379 -2.278 1.00 93.31 105 VAL A N 1
ATOM 860 C CA . VAL A 1 105 ? 9.601 -4.920 -3.610 1.00 93.31 105 VAL A CA 1
ATOM 861 C C . VAL A 1 105 ? 10.780 -5.897 -3.545 1.00 93.31 105 VAL A C 1
ATOM 863 O O . VAL A 1 105 ? 10.715 -6.962 -4.162 1.00 93.31 105 VAL A O 1
ATOM 866 N N . LEU A 1 106 ? 11.825 -5.592 -2.766 1.00 93.38 106 LEU A N 1
ATOM 867 C CA . LEU A 1 106 ? 12.952 -6.508 -2.554 1.00 93.38 106 LEU A CA 1
ATOM 868 C C . LEU A 1 106 ? 12.518 -7.809 -1.866 1.00 93.38 106 LEU A C 1
ATOM 870 O O . LEU A 1 106 ? 12.902 -8.878 -2.333 1.00 93.38 106 LEU A O 1
ATOM 874 N N . VAL A 1 107 ? 11.679 -7.753 -0.825 1.00 96.00 107 VAL A N 1
ATOM 875 C CA . VAL A 1 107 ? 11.121 -8.952 -0.166 1.00 96.00 107 VAL A CA 1
ATOM 876 C C . VAL A 1 107 ? 10.377 -9.829 -1.176 1.00 96.00 107 VAL A C 1
ATOM 878 O O . VAL A 1 107 ? 10.617 -11.039 -1.252 1.00 96.00 107 VAL A O 1
ATOM 881 N N . ARG A 1 108 ? 9.501 -9.232 -1.994 1.00 95.12 108 ARG A N 1
ATOM 882 C CA . ARG A 1 108 ? 8.732 -9.951 -3.024 1.00 95.12 108 ARG A CA 1
ATOM 883 C C . ARG A 1 108 ? 9.644 -10.569 -4.079 1.00 95.12 108 ARG A C 1
ATOM 885 O O . ARG A 1 108 ? 9.451 -11.728 -4.450 1.00 95.12 108 ARG A O 1
ATOM 892 N N . TYR A 1 109 ? 10.658 -9.829 -4.521 1.00 93.62 109 TYR A N 1
ATOM 893 C CA . TYR A 1 109 ? 11.643 -10.321 -5.476 1.00 93.62 109 TYR A CA 1
ATOM 894 C C . TYR A 1 109 ? 12.447 -11.496 -4.904 1.00 93.62 109 TYR A C 1
ATOM 896 O O . TYR A 1 109 ? 12.487 -12.557 -5.519 1.00 93.62 109 TYR A O 1
ATOM 904 N N . LEU A 1 110 ? 13.007 -11.365 -3.700 1.00 94.25 110 LEU A N 1
ATOM 905 C CA . LEU A 1 110 ? 13.757 -12.433 -3.027 1.00 94.25 110 LEU A CA 1
ATOM 906 C C . LEU A 1 110 ? 12.911 -13.697 -2.837 1.00 94.25 110 LEU A C 1
ATOM 908 O O . LEU A 1 110 ? 13.382 -14.801 -3.103 1.00 94.25 110 LEU A O 1
ATOM 912 N N . THR A 1 111 ? 11.641 -13.533 -2.462 1.00 93.44 111 THR A N 1
ATOM 913 C CA . THR A 1 111 ? 10.689 -14.648 -2.342 1.00 93.44 111 THR A CA 1
ATOM 914 C C . THR A 1 111 ? 10.493 -15.365 -3.677 1.00 93.44 111 THR A C 1
ATOM 916 O O . THR A 1 111 ? 10.493 -16.593 -3.717 1.00 93.44 111 THR A O 1
ATOM 919 N N . SER A 1 112 ? 10.369 -14.620 -4.783 1.00 92.94 112 SER A N 1
ATOM 920 C CA . SER A 1 112 ? 10.237 -15.208 -6.127 1.00 92.94 112 SER A CA 1
ATOM 921 C C . SER A 1 112 ? 11.470 -16.008 -6.557 1.00 92.94 112 SER A C 1
ATOM 923 O O . SER A 1 112 ? 11.349 -16.961 -7.318 1.00 92.94 112 SER A O 1
ATOM 925 N N . GLN A 1 113 ? 12.643 -15.655 -6.026 1.00 94.44 113 GLN A N 1
ATOM 926 C CA . GLN A 1 113 ? 13.913 -16.345 -6.263 1.00 94.44 113 GLN A CA 1
ATOM 927 C C . GLN A 1 113 ? 14.197 -17.443 -5.222 1.00 94.44 113 GLN A C 1
ATOM 929 O O . GLN A 1 113 ? 15.317 -17.937 -5.139 1.00 94.44 113 GLN A O 1
ATOM 934 N N . ASN A 1 114 ? 13.210 -17.820 -4.400 1.00 91.38 114 ASN A N 1
ATOM 935 C CA . ASN A 1 114 ? 13.343 -18.782 -3.299 1.00 91.38 114 ASN A CA 1
ATOM 936 C C . ASN A 1 114 ? 14.378 -18.414 -2.213 1.00 91.38 114 ASN A C 1
ATOM 938 O O . ASN A 1 114 ? 14.723 -19.254 -1.381 1.00 91.38 114 ASN A O 1
ATOM 942 N N . ALA A 1 115 ? 14.818 -17.155 -2.135 1.00 93.88 115 ALA A N 1
ATOM 943 C CA . ALA A 1 115 ? 15.704 -16.646 -1.084 1.00 93.88 115 ALA A CA 1
ATOM 944 C C . ALA A 1 115 ? 14.917 -16.290 0.197 1.00 93.88 115 ALA A C 1
ATOM 946 O O . ALA A 1 115 ? 14.915 -15.155 0.677 1.00 93.88 115 ALA A O 1
ATOM 947 N N . ASN A 1 116 ? 14.199 -17.272 0.742 1.00 91.50 116 ASN A N 1
ATOM 948 C CA . ASN A 1 116 ? 13.109 -17.045 1.697 1.00 91.50 116 ASN A CA 1
ATOM 949 C C . ASN A 1 116 ? 13.578 -16.636 3.090 1.00 91.50 116 ASN A C 1
ATOM 951 O O . ASN A 1 116 ? 12.971 -15.761 3.693 1.00 91.50 116 ASN A O 1
ATOM 955 N N . THR A 1 117 ? 14.676 -17.211 3.580 1.00 91.88 117 THR A N 1
ATOM 956 C CA . THR A 1 117 ? 15.246 -16.853 4.887 1.00 91.88 117 THR A CA 1
ATOM 957 C C . THR A 1 117 ? 15.598 -15.365 4.943 1.00 91.88 117 THR A C 1
ATOM 959 O O . THR A 1 117 ? 15.257 -14.670 5.898 1.00 91.88 117 THR A O 1
ATOM 962 N N . VAL A 1 118 ? 16.212 -14.852 3.871 1.00 94.19 118 VAL A N 1
ATOM 963 C CA . VAL A 1 118 ? 16.550 -13.427 3.741 1.00 94.19 118 VAL A CA 1
ATOM 964 C C . VAL A 1 118 ? 15.282 -12.585 3.605 1.00 94.19 118 VAL A C 1
ATOM 966 O O . VAL A 1 118 ? 15.160 -11.552 4.260 1.00 94.19 118 VAL A O 1
ATOM 969 N N . ALA A 1 119 ? 14.311 -13.040 2.804 1.00 95.12 119 ALA A N 1
ATOM 970 C CA . ALA A 1 119 ? 13.040 -12.344 2.621 1.00 95.12 119 ALA A CA 1
ATOM 971 C C . ALA A 1 119 ? 12.250 -12.207 3.937 1.00 95.12 119 ALA A C 1
ATOM 973 O O . ALA A 1 119 ? 11.733 -11.131 4.225 1.00 95.12 119 ALA A O 1
ATOM 974 N N . VAL A 1 120 ? 12.193 -13.263 4.756 1.00 94.81 120 VAL A N 1
ATOM 975 C CA . VAL A 1 120 ? 11.536 -13.263 6.074 1.00 94.81 120 VAL A CA 1
ATOM 976 C C . VAL A 1 120 ? 12.260 -12.333 7.045 1.00 94.81 120 VAL A C 1
ATOM 978 O O . VAL A 1 120 ? 11.607 -11.545 7.727 1.00 94.81 120 VAL A O 1
ATOM 981 N N . SER A 1 121 ? 13.595 -12.367 7.090 1.00 95.25 121 SER A N 1
ATOM 982 C CA . SER A 1 121 ? 14.375 -11.450 7.934 1.00 95.25 121 SER A CA 1
ATOM 983 C C . SER A 1 121 ? 14.086 -9.989 7.583 1.00 95.25 121 SER A C 1
ATOM 985 O O . SER A 1 121 ? 13.728 -9.200 8.456 1.00 95.25 121 SER A O 1
ATOM 987 N N . LEU A 1 122 ? 14.154 -9.650 6.291 1.00 96.19 122 LEU A N 1
ATOM 988 C CA . LEU A 1 122 ? 13.883 -8.299 5.802 1.00 96.19 122 LEU A CA 1
ATOM 989 C C . LEU A 1 122 ? 12.428 -7.876 6.061 1.00 96.19 122 LEU A C 1
ATOM 991 O O . LEU A 1 122 ? 12.179 -6.733 6.431 1.00 96.19 122 LEU A O 1
ATOM 995 N N . ALA A 1 123 ? 11.467 -8.790 5.915 1.00 96.25 123 ALA A N 1
ATOM 996 C CA . ALA A 1 123 ? 10.057 -8.519 6.178 1.00 96.25 123 ALA A CA 1
ATOM 997 C C . ALA A 1 123 ? 9.773 -8.202 7.657 1.00 96.25 123 ALA A C 1
ATOM 999 O O . ALA A 1 123 ? 8.985 -7.302 7.935 1.00 96.25 123 ALA A O 1
ATOM 1000 N N . ASN A 1 124 ? 10.425 -8.887 8.604 1.00 95.31 124 ASN A N 1
ATOM 1001 C CA . ASN A 1 124 ? 10.267 -8.586 10.032 1.00 95.31 124 ASN A CA 1
ATOM 1002 C C . ASN A 1 124 ? 10.785 -7.179 10.377 1.00 95.31 124 ASN A C 1
ATOM 1004 O O . ASN A 1 124 ? 10.103 -6.421 11.064 1.00 95.31 124 ASN A O 1
ATOM 1008 N N . GLU A 1 125 ? 11.960 -6.798 9.865 1.00 95.81 125 GLU A N 1
ATOM 1009 C CA . GLU A 1 125 ? 12.493 -5.441 10.053 1.00 95.81 125 GLU A CA 1
ATOM 1010 C C . GLU A 1 125 ? 11.596 -4.379 9.413 1.00 95.81 125 GLU A C 1
ATOM 1012 O O . GLU A 1 125 ? 11.352 -3.316 9.992 1.00 95.81 125 GLU A O 1
ATOM 1017 N N . LEU A 1 126 ? 11.092 -4.672 8.214 1.00 96.44 126 LEU A N 1
ATOM 1018 C CA . LEU A 1 126 ? 10.212 -3.782 7.477 1.00 96.44 126 LEU A CA 1
ATOM 1019 C C . LEU A 1 126 ? 8.878 -3.571 8.201 1.00 96.44 126 LEU A C 1
ATOM 1021 O O . LEU A 1 126 ? 8.395 -2.442 8.233 1.00 96.44 126 LEU A O 1
ATOM 1025 N N . LEU A 1 127 ? 8.310 -4.613 8.819 1.00 96.06 127 LEU A N 1
ATOM 1026 C CA . LEU A 1 127 ? 7.068 -4.507 9.589 1.00 96.06 127 LEU A CA 1
ATOM 1027 C C . LEU A 1 127 ? 7.203 -3.497 10.734 1.00 96.06 127 LEU A C 1
ATOM 1029 O O . LEU A 1 127 ? 6.357 -2.619 10.875 1.00 96.06 127 LEU A O 1
ATOM 1033 N N . LEU A 1 128 ? 8.297 -3.560 11.500 1.00 94.69 128 LEU A N 1
ATOM 1034 C CA . LEU A 1 128 ? 8.556 -2.626 12.603 1.00 94.69 128 LEU A CA 1
ATOM 1035 C C . LEU A 1 128 ? 8.666 -1.175 12.114 1.00 94.69 128 LEU A C 1
ATOM 1037 O O . LEU A 1 128 ? 8.161 -0.250 12.751 1.00 94.69 128 LEU A O 1
ATOM 1041 N N . ARG A 1 129 ? 9.309 -0.965 10.959 1.00 93.94 129 ARG A N 1
ATOM 1042 C CA . ARG A 1 129 ? 9.408 0.364 10.338 1.00 93.94 129 ARG A CA 1
ATOM 1043 C C . ARG A 1 129 ? 8.050 0.853 9.848 1.00 93.94 129 ARG A C 1
ATOM 1045 O O . ARG A 1 129 ? 7.725 2.011 10.076 1.00 93.94 129 ARG A O 1
ATOM 1052 N N . ALA A 1 130 ? 7.264 -0.008 9.208 1.00 94.50 130 ALA A N 1
ATOM 1053 C CA . ALA A 1 130 ? 5.938 0.335 8.706 1.00 94.50 130 ALA A CA 1
ATOM 1054 C C . ALA A 1 130 ? 4.968 0.684 9.848 1.00 94.50 130 ALA A C 1
ATOM 1056 O O . ALA A 1 130 ? 4.233 1.662 9.737 1.00 94.50 130 ALA A O 1
ATOM 1057 N N . MET A 1 131 ? 5.040 -0.045 10.968 1.00 92.62 131 MET A N 1
ATOM 1058 C CA . MET A 1 131 ? 4.277 0.238 12.188 1.00 92.62 131 MET A CA 1
ATOM 1059 C C . MET A 1 131 ? 4.602 1.616 12.766 1.00 92.62 131 MET A C 1
ATOM 1061 O O . MET A 1 131 ? 3.696 2.341 13.145 1.00 92.62 131 MET A O 1
ATOM 1065 N N . LYS A 1 132 ? 5.880 2.016 12.790 1.00 92.38 132 LYS A N 1
ATOM 1066 C CA . LYS A 1 132 ? 6.296 3.328 13.317 1.00 92.38 132 LYS A CA 1
ATOM 1067 C C . LYS A 1 132 ? 5.636 4.515 12.597 1.00 92.38 132 LYS A C 1
ATOM 1069 O O . LYS A 1 132 ? 5.499 5.578 13.192 1.00 92.38 132 LYS A O 1
ATOM 1074 N N . TYR A 1 133 ? 5.307 4.359 11.316 1.00 89.75 133 TYR A N 1
ATOM 1075 C CA . TYR A 1 133 ? 4.726 5.415 10.481 1.00 89.75 133 TYR A CA 1
ATOM 1076 C C . TYR A 1 133 ? 3.237 5.196 10.172 1.00 89.75 133 TYR A C 1
ATOM 1078 O O . TYR A 1 133 ? 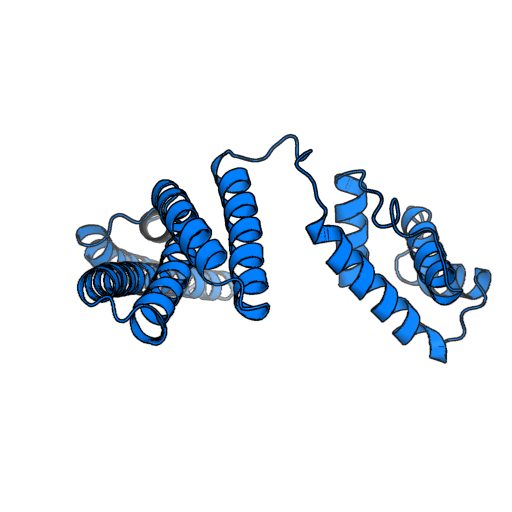2.707 5.879 9.294 1.00 89.75 133 TYR A O 1
ATOM 1086 N N . ASP A 1 134 ? 2.588 4.242 10.849 1.00 89.12 134 ASP A N 1
ATOM 1087 C CA . ASP A 1 134 ? 1.179 3.883 10.652 1.00 89.12 134 ASP A CA 1
ATOM 1088 C C . ASP A 1 134 ? 0.824 3.570 9.188 1.00 89.12 134 ASP A C 1
ATOM 1090 O O . ASP A 1 134 ? -0.224 3.952 8.665 1.00 89.12 134 ASP A O 1
ATOM 1094 N N . PHE A 1 135 ? 1.703 2.851 8.482 1.00 92.94 135 PHE A N 1
ATOM 1095 C CA . PHE A 1 135 ? 1.416 2.381 7.124 1.00 92.94 135 PHE A CA 1
ATOM 1096 C C . PHE A 1 135 ? 0.537 1.122 7.151 1.00 92.94 135 PHE A C 1
ATOM 1098 O O . PHE A 1 135 ? 0.979 0.044 6.754 1.00 92.94 135 PHE A O 1
ATOM 1105 N N . THR A 1 136 ? -0.716 1.260 7.597 1.00 93.31 136 THR A N 1
ATOM 1106 C CA . THR A 1 136 ? -1.674 0.169 7.871 1.00 93.31 136 THR A CA 1
ATOM 1107 C C . THR A 1 136 ? -1.755 -0.876 6.756 1.00 93.31 136 THR A C 1
ATOM 1109 O O . THR A 1 136 ? -1.551 -2.064 7.009 1.00 93.31 136 THR A O 1
ATOM 1112 N N . LEU A 1 137 ? -1.971 -0.451 5.504 1.00 93.69 137 LEU A N 1
ATOM 1113 C CA . LEU A 1 137 ? -2.057 -1.360 4.350 1.00 93.69 137 LEU A CA 1
ATOM 1114 C C . LEU A 1 137 ? -0.765 -2.167 4.142 1.00 93.69 137 LEU A C 1
ATOM 1116 O O . LEU A 1 137 ? -0.808 -3.366 3.867 1.00 93.69 137 LEU A O 1
ATOM 1120 N N . LEU A 1 138 ? 0.394 -1.522 4.302 1.00 95.06 138 LEU A N 1
ATOM 1121 C CA . LEU A 1 138 ? 1.688 -2.184 4.156 1.00 95.06 138 LEU A CA 1
ATOM 1122 C C . LEU A 1 138 ? 1.939 -3.161 5.314 1.00 95.06 138 LEU A C 1
ATOM 1124 O O . LEU A 1 138 ? 2.391 -4.280 5.082 1.00 95.06 138 LEU A O 1
ATOM 1128 N N . CYS A 1 139 ? 1.597 -2.778 6.546 1.00 95.88 139 CYS A N 1
ATOM 1129 C CA . CYS A 1 139 ? 1.655 -3.661 7.710 1.00 95.88 139 CYS A CA 1
ATOM 1130 C C . CYS A 1 139 ? 0.787 -4.911 7.519 1.00 95.88 139 CYS A C 1
ATOM 1132 O O . CYS A 1 139 ? 1.228 -6.019 7.838 1.00 95.88 139 CYS A O 1
ATOM 1134 N N . MET A 1 140 ? -0.419 -4.754 6.962 1.00 95.81 140 MET A N 1
ATOM 1135 C CA . MET A 1 140 ? -1.314 -5.866 6.642 1.00 95.81 140 MET A CA 1
ATOM 1136 C C . MET A 1 140 ? -0.692 -6.816 5.607 1.00 95.81 140 MET A C 1
ATOM 1138 O O . MET A 1 140 ? -0.664 -8.026 5.839 1.00 95.81 140 MET A O 1
ATOM 1142 N N . ASP A 1 141 ? -0.152 -6.290 4.501 1.00 96.56 141 ASP A N 1
ATOM 1143 C CA . ASP A 1 141 ? 0.458 -7.099 3.431 1.00 96.56 141 ASP A CA 1
ATOM 1144 C C . ASP A 1 141 ? 1.699 -7.865 3.933 1.00 96.56 141 ASP A C 1
ATOM 1146 O O . ASP A 1 141 ? 1.831 -9.077 3.732 1.00 96.56 141 ASP A O 1
ATOM 1150 N N . ILE A 1 142 ? 2.566 -7.201 4.706 1.00 96.75 142 ILE A N 1
ATOM 1151 C CA . ILE A 1 142 ? 3.734 -7.844 5.326 1.00 96.75 142 ILE A CA 1
ATOM 1152 C C . ILE A 1 142 ? 3.305 -8.928 6.323 1.00 96.75 142 ILE A C 1
ATOM 1154 O O . ILE A 1 142 ? 3.870 -10.023 6.320 1.00 96.75 142 ILE A O 1
ATOM 1158 N N . SER A 1 143 ? 2.289 -8.666 7.150 1.00 96.31 143 SER A N 1
ATOM 1159 C CA . SER A 1 143 ? 1.778 -9.645 8.121 1.00 96.31 143 SER A CA 1
ATOM 1160 C C . SER A 1 143 ? 1.184 -10.873 7.424 1.00 96.31 143 SER A C 1
ATOM 1162 O O . SER A 1 143 ? 1.433 -12.005 7.844 1.00 96.31 143 SER A O 1
ATOM 1164 N N . ALA A 1 144 ? 0.460 -10.676 6.317 1.00 96.12 144 ALA A N 1
ATOM 1165 C CA . ALA A 1 144 ? -0.062 -11.763 5.491 1.00 96.12 144 ALA A CA 1
ATOM 1166 C C . ALA A 1 144 ? 1.067 -12.622 4.904 1.00 96.12 144 ALA A C 1
ATOM 1168 O O . ALA A 1 144 ? 0.999 -13.854 4.925 1.00 96.12 144 ALA A O 1
ATOM 1169 N N . PHE A 1 145 ? 2.125 -11.976 4.411 1.00 95.81 145 PHE A N 1
ATOM 1170 C CA . PHE A 1 145 ? 3.312 -12.656 3.910 1.00 95.81 145 PHE A CA 1
ATOM 1171 C C . PHE A 1 145 ? 4.014 -13.469 4.997 1.00 95.81 145 PHE A C 1
ATOM 1173 O O . PHE A 1 145 ? 4.247 -14.659 4.790 1.00 95.81 145 PHE A O 1
ATOM 1180 N N . LEU A 1 146 ? 4.301 -12.870 6.155 1.00 94.81 146 LEU A N 1
ATOM 1181 C CA . LEU A 1 146 ? 4.954 -13.549 7.277 1.00 94.81 146 LEU A CA 1
ATOM 1182 C C . LEU A 1 146 ? 4.138 -14.755 7.750 1.00 94.81 146 LEU A C 1
ATOM 1184 O O . LEU A 1 146 ? 4.687 -15.845 7.895 1.00 94.81 146 LEU A O 1
ATOM 1188 N N . ARG A 1 147 ? 2.814 -14.603 7.883 1.00 94.06 147 ARG A N 1
ATOM 1189 C CA . ARG A 1 147 ? 1.900 -15.708 8.203 1.00 94.06 147 ARG A CA 1
ATOM 1190 C C . ARG A 1 147 ? 2.043 -16.867 7.213 1.00 94.06 147 ARG A C 1
ATOM 1192 O O . ARG A 1 147 ? 2.171 -18.015 7.632 1.00 94.06 147 ARG A O 1
ATOM 1199 N N . ASN A 1 148 ? 2.064 -16.579 5.911 1.00 92.56 148 ASN A N 1
ATOM 1200 C CA . ASN A 1 148 ? 2.224 -17.607 4.881 1.00 92.56 148 ASN A CA 1
ATOM 1201 C C . ASN A 1 148 ? 3.605 -18.279 4.940 1.00 92.56 148 ASN A C 1
ATOM 1203 O O . ASN A 1 148 ? 3.693 -19.494 4.778 1.00 92.56 148 ASN A O 1
ATOM 1207 N N . GLN A 1 149 ? 4.679 -17.525 5.196 1.00 92.94 149 GLN A N 1
ATOM 1208 C CA . GLN A 1 149 ? 6.027 -18.090 5.321 1.00 92.94 149 GLN A CA 1
ATOM 1209 C C . GLN A 1 149 ? 6.152 -19.001 6.551 1.00 92.94 149 GLN A C 1
ATOM 1211 O O . GLN A 1 149 ? 6.635 -20.129 6.432 1.00 92.94 149 GLN A O 1
ATOM 1216 N N . TYR A 1 150 ? 5.660 -18.561 7.711 1.00 92.25 150 TYR A N 1
ATOM 1217 C CA . TYR A 1 150 ? 5.714 -19.353 8.942 1.00 92.25 150 TYR A CA 1
ATOM 1218 C C . TYR A 1 150 ? 4.826 -20.598 8.881 1.00 92.25 150 TYR A C 1
ATOM 1220 O O . TYR A 1 150 ? 5.232 -21.650 9.372 1.00 92.25 150 TYR A O 1
ATOM 1228 N N . GLY A 1 151 ? 3.654 -20.501 8.243 1.00 88.38 151 GLY A N 1
ATOM 1229 C CA . GLY A 1 151 ? 2.717 -21.616 8.109 1.00 88.38 151 GLY A CA 1
ATOM 1230 C C . GLY A 1 151 ? 3.144 -22.667 7.082 1.00 88.38 151 GLY A C 1
ATOM 1231 O O . GLY A 1 151 ? 3.040 -23.856 7.353 1.00 88.38 151 GLY A O 1
ATOM 1232 N N . LEU A 1 152 ? 3.642 -22.249 5.913 1.00 87.00 152 LEU A N 1
ATOM 1233 C CA . LEU A 1 152 ? 3.942 -23.180 4.817 1.00 87.00 152 LEU A CA 1
ATOM 1234 C C . LEU A 1 152 ? 5.366 -23.744 4.849 1.00 87.00 152 LEU A C 1
ATOM 1236 O O . LEU A 1 152 ? 5.607 -24.781 4.237 1.00 87.00 152 LEU A O 1
ATOM 1240 N N . ARG A 1 153 ? 6.325 -23.057 5.486 1.00 78.88 153 ARG A N 1
ATOM 1241 C CA . ARG A 1 153 ? 7.751 -23.422 5.389 1.00 78.88 153 ARG A CA 1
ATOM 1242 C C . ARG A 1 153 ? 8.407 -23.737 6.722 1.00 78.88 153 ARG A C 1
ATOM 1244 O O . ARG A 1 153 ? 9.083 -24.752 6.821 1.00 78.88 153 ARG A O 1
ATOM 1251 N N . GLU A 1 154 ? 8.229 -22.887 7.730 1.00 77.06 154 GLU A N 1
ATOM 1252 C CA . GLU A 1 154 ? 8.896 -23.078 9.029 1.00 77.06 154 GLU A CA 1
ATOM 1253 C C . GLU A 1 154 ? 8.109 -23.985 9.987 1.00 77.06 154 GLU A C 1
ATOM 1255 O O . GLU A 1 154 ? 8.686 -24.490 10.945 1.00 77.06 154 GLU A O 1
ATOM 1260 N N . SER A 1 155 ? 6.805 -24.196 9.750 1.00 79.44 155 SER A N 1
ATOM 1261 C CA . SER A 1 155 ? 5.891 -24.901 10.671 1.00 79.44 155 SER A CA 1
ATOM 1262 C C . SER A 1 155 ? 5.968 -24.369 12.112 1.00 79.44 155 SER A C 1
ATOM 1264 O O . SER A 1 155 ? 5.809 -25.106 13.085 1.00 79.44 155 SER A O 1
ATOM 1266 N N . ASN A 1 156 ? 6.236 -23.068 12.258 1.00 82.50 156 ASN A N 1
ATOM 1267 C CA . ASN A 1 156 ? 6.403 -22.412 13.550 1.00 82.50 156 ASN A CA 1
ATOM 1268 C C . ASN A 1 156 ? 5.058 -21.860 14.033 1.00 82.50 156 ASN A C 1
ATOM 1270 O O . ASN A 1 156 ? 4.685 -20.730 13.711 1.00 82.50 156 ASN A O 1
ATOM 1274 N N . ASP A 1 157 ? 4.343 -22.662 14.821 1.00 86.50 157 ASP A N 1
ATOM 1275 C CA . ASP A 1 157 ? 2.997 -22.344 15.317 1.00 86.50 157 ASP A CA 1
ATOM 1276 C C . ASP A 1 157 ? 2.942 -21.020 16.098 1.00 86.50 157 ASP A C 1
ATOM 1278 O O . ASP A 1 157 ? 2.020 -20.221 15.926 1.00 86.50 157 ASP A O 1
ATOM 1282 N N . ARG A 1 158 ? 3.971 -20.725 16.902 1.00 90.62 158 ARG A N 1
ATOM 1283 C CA . ARG A 1 158 ? 4.024 -19.487 17.688 1.00 90.62 158 ARG A CA 1
ATOM 1284 C C . ARG A 1 158 ? 4.094 -18.253 16.790 1.00 90.62 158 ARG A C 1
ATOM 1286 O O . ARG A 1 158 ? 3.249 -17.368 16.901 1.00 90.62 158 ARG A O 1
ATOM 1293 N N . ARG A 1 159 ? 5.074 -18.203 15.883 1.00 89.88 159 ARG A N 1
ATOM 1294 C CA . ARG A 1 159 ? 5.248 -17.056 14.973 1.00 89.88 159 ARG A CA 1
ATOM 1295 C C . ARG A 1 159 ? 4.088 -16.917 13.996 1.00 89.88 159 ARG A C 1
ATOM 1297 O O . ARG A 1 159 ? 3.701 -15.805 13.645 1.00 89.88 159 ARG A O 1
ATOM 1304 N N . TYR A 1 160 ? 3.501 -18.037 13.583 1.00 92.56 160 TYR A N 1
ATOM 1305 C CA . TYR A 1 160 ? 2.292 -18.046 12.771 1.00 92.56 160 TYR A CA 1
ATOM 1306 C C . TYR A 1 160 ? 1.111 -17.380 13.493 1.00 92.56 160 TYR A C 1
ATOM 1308 O O . TYR A 1 160 ? 0.412 -16.552 12.900 1.00 92.56 160 TYR A O 1
ATOM 1316 N N . LYS A 1 161 ? 0.896 -17.708 14.773 1.00 92.50 161 LYS A N 1
ATOM 1317 C CA . LYS A 1 161 ? -0.152 -17.096 15.601 1.00 92.50 161 LYS A CA 1
ATOM 1318 C C . LYS A 1 161 ? 0.089 -15.603 15.798 1.00 92.50 161 LYS A C 1
ATOM 1320 O O . LYS A 1 161 ? -0.829 -14.821 15.569 1.00 92.50 161 LYS A O 1
ATOM 1325 N N . GLU A 1 162 ? 1.317 -15.205 16.125 1.00 93.06 162 GLU A N 1
ATOM 1326 C CA . GLU A 1 162 ? 1.707 -13.793 16.261 1.00 93.06 162 GLU A CA 1
ATOM 1327 C C . GLU A 1 162 ? 1.422 -13.008 14.963 1.00 93.06 162 GLU A C 1
ATOM 1329 O O . GLU A 1 162 ? 0.710 -12.002 14.981 1.00 93.06 162 GLU A O 1
ATOM 1334 N N . ALA A 1 163 ? 1.868 -13.514 13.808 1.00 92.62 163 ALA A N 1
ATOM 1335 C CA . ALA A 1 163 ? 1.600 -12.890 12.509 1.00 92.62 163 ALA A CA 1
ATOM 1336 C C . ALA A 1 163 ? 0.101 -12.860 12.153 1.00 92.62 163 ALA A C 1
ATOM 1338 O O . ALA A 1 163 ? -0.370 -11.918 11.514 1.00 92.62 163 ALA A O 1
ATOM 1339 N N . SER A 1 164 ? -0.667 -13.868 12.576 1.00 93.75 164 SER A N 1
ATOM 1340 C CA . SER A 1 164 ? -2.117 -13.917 12.359 1.00 93.75 164 SER A CA 1
ATOM 1341 C C . SER A 1 164 ? -2.863 -12.863 13.172 1.00 93.75 164 SER A C 1
ATOM 1343 O O . SER A 1 164 ? -3.768 -12.228 12.632 1.00 93.75 164 SER A O 1
ATOM 1345 N N . VAL A 1 165 ? -2.463 -12.640 14.426 1.00 95.56 165 VAL A N 1
ATOM 1346 C CA . VAL A 1 165 ? -3.016 -11.572 15.273 1.00 95.56 165 VAL A CA 1
ATOM 1347 C C . VAL A 1 165 ? -2.720 -10.206 14.659 1.00 95.56 165 VAL A C 1
ATOM 1349 O O . VAL A 1 165 ? -3.636 -9.401 14.501 1.00 95.56 165 VAL A O 1
ATOM 1352 N N . HIS A 1 166 ? -1.478 -9.966 14.226 1.00 94.06 166 HIS A N 1
ATOM 1353 C CA . HIS A 1 166 ? -1.121 -8.721 13.541 1.00 94.06 166 HIS A CA 1
ATOM 1354 C C . HIS A 1 166 ? -1.938 -8.506 12.266 1.00 94.06 166 HIS A C 1
ATOM 1356 O O . HIS A 1 166 ? -2.484 -7.424 12.065 1.00 94.06 166 HIS A O 1
ATOM 1362 N N . PHE A 1 167 ? -2.079 -9.536 11.429 1.00 95.94 167 PHE A N 1
ATOM 1363 C CA . PHE A 1 167 ? -2.880 -9.445 10.211 1.00 95.94 167 PHE A CA 1
ATOM 1364 C C . PHE A 1 167 ? -4.341 -9.080 10.503 1.00 95.94 167 PHE A C 1
ATOM 1366 O O . PHE A 1 167 ? -4.891 -8.211 9.835 1.00 95.94 167 PHE A O 1
ATOM 1373 N N . GLN A 1 168 ? -4.968 -9.724 11.492 1.00 95.50 168 GLN A N 1
ATOM 1374 C CA . GLN A 1 168 ? -6.355 -9.431 11.864 1.00 95.50 168 GLN A CA 1
ATOM 1375 C C . GLN A 1 168 ? -6.508 -8.011 12.406 1.00 95.50 168 GLN A C 1
ATOM 1377 O O . GLN A 1 168 ? -7.423 -7.308 11.992 1.00 95.50 168 GLN A O 1
ATOM 1382 N N . TYR A 1 169 ? -5.587 -7.571 13.265 1.00 94.38 169 TYR A N 1
ATOM 1383 C CA . TYR A 1 169 ? -5.584 -6.208 13.782 1.00 94.38 169 TYR A CA 1
ATOM 1384 C C . TYR A 1 169 ? -5.495 -5.172 12.654 1.00 94.38 169 TYR A C 1
ATOM 1386 O O . TYR A 1 169 ? -6.366 -4.314 12.539 1.00 94.38 169 TYR A O 1
ATOM 1394 N N . PHE A 1 170 ? -4.490 -5.280 11.775 1.00 95.06 170 PHE A N 1
ATOM 1395 C CA . PHE A 1 170 ? -4.322 -4.321 10.678 1.00 95.06 170 PHE A CA 1
ATOM 1396 C C . PHE A 1 170 ? -5.452 -4.376 9.662 1.00 95.06 170 PHE A C 1
ATOM 1398 O O . PHE A 1 170 ? -5.773 -3.346 9.081 1.00 95.06 170 PHE A O 1
ATOM 1405 N N . ARG A 1 171 ? -6.073 -5.541 9.466 1.00 95.38 171 ARG A N 1
ATOM 1406 C CA . ARG A 1 171 ? -7.270 -5.657 8.639 1.00 95.38 171 ARG A CA 1
ATOM 1407 C C . ARG A 1 171 ? -8.418 -4.831 9.212 1.00 95.38 171 ARG A C 1
ATOM 1409 O O . ARG A 1 171 ? -8.980 -4.033 8.480 1.00 95.38 171 ARG A O 1
ATOM 1416 N N . SER A 1 172 ? -8.716 -4.962 10.504 1.00 93.81 172 SER A N 1
ATOM 1417 C CA . SER A 1 172 ? -9.789 -4.180 11.132 1.00 93.81 172 SER A CA 1
ATOM 1418 C C . SER A 1 172 ? -9.523 -2.673 11.070 1.00 93.81 172 SER A C 1
ATOM 1420 O O . SER A 1 172 ? -10.432 -1.901 10.782 1.00 93.81 172 SER A O 1
ATOM 1422 N N . VAL A 1 173 ? -8.269 -2.252 11.283 1.00 93.38 173 VAL A N 1
ATOM 1423 C CA . VAL A 1 173 ? -7.872 -0.840 11.133 1.00 93.38 173 VAL A CA 1
ATOM 1424 C C . VAL A 1 173 ? -8.036 -0.381 9.681 1.00 93.38 173 VAL A C 1
ATOM 1426 O O . VAL A 1 173 ? -8.553 0.703 9.436 1.00 93.38 173 VAL A O 1
ATOM 1429 N N . TYR A 1 174 ? -7.619 -1.199 8.713 1.00 93.75 174 TYR A N 1
ATOM 1430 C CA . TYR A 1 174 ? -7.724 -0.876 7.292 1.00 93.75 174 TYR A CA 1
ATOM 1431 C C . TYR A 1 174 ? -9.180 -0.776 6.828 1.00 93.75 174 TYR A C 1
ATOM 1433 O O . TYR A 1 174 ? -9.523 0.167 6.124 1.00 93.75 174 TYR A O 1
ATOM 1441 N N . ASP A 1 175 ? -10.046 -1.688 7.269 1.00 92.62 175 ASP A N 1
ATOM 1442 C CA . ASP A 1 175 ? -11.476 -1.663 6.953 1.00 92.62 175 ASP A CA 1
ATOM 1443 C C . ASP A 1 175 ? -12.133 -0.376 7.501 1.00 92.62 175 ASP A C 1
ATOM 1445 O O . ASP A 1 175 ? -12.925 0.269 6.807 1.00 92.62 175 ASP A O 1
ATOM 1449 N N . ALA A 1 176 ? -11.741 0.066 8.704 1.00 91.69 176 ALA A N 1
ATOM 1450 C CA . ALA A 1 176 ? -12.179 1.344 9.268 1.00 91.69 176 ALA A CA 1
ATOM 1451 C C . ALA A 1 176 ? -11.656 2.555 8.466 1.00 91.69 176 ALA A C 1
ATOM 1453 O O . ALA A 1 176 ? -12.419 3.475 8.175 1.00 91.69 176 ALA A O 1
ATOM 1454 N N . GLU A 1 177 ? -10.380 2.549 8.059 1.00 91.69 177 GLU A N 1
ATOM 1455 C CA . GLU A 1 177 ? -9.811 3.592 7.191 1.00 91.69 177 GLU A CA 1
ATOM 1456 C C . GLU A 1 177 ? -10.532 3.676 5.840 1.00 91.69 177 GLU A C 1
ATOM 1458 O O . GLU A 1 177 ? -10.826 4.776 5.376 1.00 91.69 177 GLU A O 1
ATOM 1463 N N . CYS A 1 178 ? -10.824 2.531 5.217 1.00 92.69 178 CYS A N 1
ATOM 1464 C CA . CYS A 1 178 ? -11.540 2.461 3.947 1.00 92.69 178 CYS A CA 1
ATOM 1465 C C . CYS A 1 178 ? -12.969 2.982 4.068 1.00 92.69 178 CYS A C 1
ATOM 1467 O O . CYS A 1 178 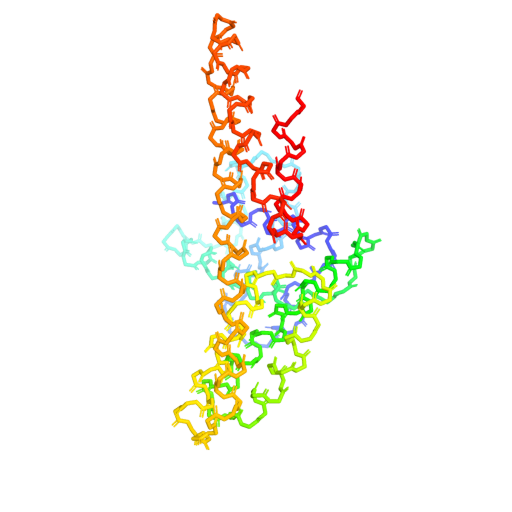? -13.415 3.711 3.188 1.00 92.69 178 CYS A O 1
ATOM 1469 N N . THR A 1 179 ? -13.656 2.663 5.167 1.00 91.31 179 THR A N 1
ATOM 1470 C CA . THR A 1 179 ? -15.007 3.174 5.429 1.00 91.31 179 THR A CA 1
ATOM 1471 C C . THR A 1 179 ? -14.993 4.703 5.499 1.00 91.31 179 THR A C 1
ATOM 1473 O O . THR A 1 179 ? -15.750 5.363 4.794 1.00 91.31 179 THR A O 1
ATOM 1476 N N . ALA A 1 180 ? -14.079 5.290 6.275 1.00 90.44 180 ALA A N 1
ATOM 1477 C CA . ALA A 1 180 ? -13.968 6.745 6.384 1.00 90.44 180 ALA A CA 1
ATOM 1478 C C . ALA A 1 180 ? -13.586 7.418 5.050 1.00 90.44 180 ALA A C 1
ATOM 1480 O O . ALA A 1 180 ? -14.123 8.471 4.701 1.00 90.44 180 ALA A O 1
ATOM 1481 N N . GLU A 1 181 ? -12.688 6.799 4.279 1.00 91.62 181 GLU A N 1
ATOM 1482 C CA . GLU A 1 181 ? -12.303 7.270 2.945 1.00 91.62 181 GLU A CA 1
ATOM 1483 C C . GLU A 1 181 ? -13.479 7.238 1.955 1.00 91.62 181 GLU A C 1
ATOM 1485 O O . GLU A 1 181 ? -13.660 8.186 1.183 1.00 91.62 181 GLU A O 1
ATOM 1490 N N . GLU A 1 182 ? -14.292 6.180 1.983 1.00 92.31 182 GLU A N 1
ATOM 1491 C CA . GLU A 1 182 ? -15.482 6.034 1.143 1.00 92.31 182 GLU A CA 1
ATOM 1492 C C . GLU A 1 182 ? -16.531 7.099 1.473 1.00 92.31 182 GLU A C 1
ATOM 1494 O O . GLU A 1 182 ? -17.018 7.777 0.563 1.00 92.31 182 GLU A O 1
ATOM 1499 N N . LEU A 1 183 ? -16.822 7.307 2.761 1.00 89.56 183 LEU A N 1
ATOM 1500 C CA . LEU A 1 183 ? -17.763 8.329 3.229 1.00 89.56 183 LEU A CA 1
ATOM 1501 C C . LEU A 1 183 ? -17.338 9.732 2.774 1.00 89.56 183 LEU A C 1
ATOM 1503 O O . LEU A 1 183 ? -18.141 10.472 2.200 1.00 89.56 183 LEU A O 1
ATOM 1507 N N . TYR A 1 184 ? -16.059 10.076 2.956 1.00 89.25 184 TYR A N 1
ATOM 1508 C CA . TYR A 1 184 ? -15.511 11.361 2.522 1.00 89.25 184 TYR A CA 1
ATOM 1509 C C . TYR A 1 184 ? -15.562 11.531 1.001 1.00 89.25 184 TYR A C 1
ATOM 1511 O O . TYR A 1 184 ? -16.061 12.538 0.495 1.00 89.25 184 TYR A O 1
ATOM 1519 N N . THR A 1 185 ? -15.091 10.536 0.249 1.00 89.38 185 THR A N 1
ATOM 1520 C CA . THR A 1 185 ? -15.071 10.601 -1.219 1.00 89.38 185 THR A CA 1
ATOM 1521 C C . THR A 1 185 ? -16.490 10.691 -1.783 1.00 89.38 185 THR A C 1
ATOM 1523 O O . THR A 1 185 ? -16.744 11.469 -2.705 1.00 89.38 185 THR A O 1
ATOM 1526 N N . GLY A 1 186 ? -17.433 9.946 -1.200 1.00 87.06 186 GLY A N 1
ATOM 1527 C CA . GLY A 1 186 ? -18.851 10.007 -1.538 1.00 87.06 186 GLY A CA 1
ATOM 1528 C C . GLY A 1 186 ? -19.458 11.385 -1.272 1.00 87.06 186 GLY A C 1
ATOM 1529 O O . GLY A 1 186 ? -20.189 11.899 -2.121 1.00 87.06 186 GLY A O 1
ATOM 1530 N N . LEU A 1 187 ? -19.120 12.019 -0.145 1.00 86.75 187 LEU A N 1
ATOM 1531 C CA . LEU A 1 187 ? -19.572 13.372 0.182 1.00 86.75 187 LEU A CA 1
ATOM 1532 C C . LEU A 1 187 ? -19.023 14.406 -0.811 1.00 86.75 187 LEU A C 1
ATOM 1534 O O . LEU A 1 187 ? -19.797 15.170 -1.386 1.00 86.75 187 LEU A O 1
ATOM 1538 N N . VAL A 1 188 ? -17.714 14.389 -1.080 1.00 86.94 188 VAL A N 1
ATOM 1539 C CA . VAL A 1 188 ? -17.064 15.317 -2.024 1.00 86.94 188 VAL A CA 1
ATOM 1540 C C . VAL A 1 188 ? -17.631 15.162 -3.436 1.00 86.94 188 VAL A C 1
ATOM 1542 O O . VAL A 1 188 ? -17.895 16.158 -4.112 1.00 86.94 188 VAL A O 1
ATOM 1545 N N . MET A 1 189 ? -17.866 13.926 -3.884 1.00 86.75 189 MET A N 1
ATOM 1546 C CA . MET A 1 189 ? -18.472 13.658 -5.189 1.00 86.75 189 MET A CA 1
ATOM 1547 C C . MET A 1 189 ? -19.890 14.237 -5.289 1.00 86.75 189 MET A C 1
ATOM 1549 O O . MET A 1 189 ? -20.243 14.813 -6.319 1.00 86.75 189 MET A O 1
ATOM 1553 N N . ARG A 1 190 ? -20.696 14.123 -4.228 1.00 82.69 190 ARG A N 1
ATOM 1554 C CA . ARG A 1 190 ? -22.038 14.720 -4.178 1.00 82.69 190 ARG A CA 1
ATOM 1555 C C . ARG A 1 190 ? -21.962 16.244 -4.149 1.00 82.69 190 ARG A C 1
ATOM 1557 O O . ARG A 1 190 ? -22.627 16.886 -4.949 1.00 82.69 190 ARG A O 1
ATOM 1564 N N . MET A 1 191 ? -21.081 16.822 -3.334 1.00 81.38 191 MET A N 1
ATOM 1565 C CA . MET A 1 191 ? -20.863 18.273 -3.273 1.00 81.38 191 MET A CA 1
ATOM 1566 C C . MET A 1 191 ? -20.458 18.885 -4.615 1.00 81.38 191 MET A C 1
ATOM 1568 O O . MET A 1 191 ? -20.933 19.962 -4.963 1.00 81.38 191 MET A O 1
ATOM 1572 N N . ALA A 1 192 ? -19.584 18.217 -5.369 1.00 80.62 192 ALA A N 1
ATOM 1573 C CA . ALA A 1 192 ? -19.121 18.710 -6.663 1.00 80.62 192 ALA A CA 1
ATOM 1574 C C . ALA A 1 192 ? -20.231 18.747 -7.728 1.00 80.62 192 ALA A C 1
ATOM 1576 O O . ALA A 1 192 ? -20.154 19.550 -8.656 1.00 80.62 192 ALA A O 1
ATOM 1577 N N . ASN A 1 193 ? -21.248 17.889 -7.597 1.00 76.06 193 ASN A N 1
ATOM 1578 C CA . ASN A 1 193 ? -22.319 17.730 -8.581 1.00 76.06 193 ASN A CA 1
ATOM 1579 C C . ASN A 1 193 ? -23.664 18.335 -8.136 1.00 76.06 193 ASN A C 1
ATOM 1581 O O . ASN A 1 193 ? -24.572 18.448 -8.959 1.00 76.06 193 ASN A O 1
ATOM 1585 N N . ALA A 1 194 ? -23.809 18.710 -6.863 1.00 72.88 194 ALA A N 1
ATOM 1586 C CA . ALA A 1 194 ? -25.085 19.124 -6.292 1.00 72.88 194 ALA A CA 1
ATOM 1587 C C . ALA A 1 194 ? -25.444 20.596 -6.589 1.00 72.88 194 ALA A C 1
ATOM 1589 O O . ALA A 1 194 ? -24.604 21.494 -6.439 1.00 72.88 194 ALA A O 1
ATOM 1590 N N . PRO A 1 195 ? -26.712 20.890 -6.938 1.00 65.56 195 PRO A N 1
ATOM 1591 C CA . PRO A 1 195 ? -27.237 22.250 -6.980 1.00 65.56 195 PRO A CA 1
ATOM 1592 C C . PRO A 1 195 ? -27.263 22.895 -5.584 1.00 65.56 195 PRO A C 1
ATOM 1594 O O . PRO A 1 195 ? -27.356 22.221 -4.561 1.00 65.56 195 PRO A O 1
ATOM 1597 N N . CYS A 1 196 ? -27.283 24.232 -5.529 1.00 61.22 196 CYS A N 1
ATOM 1598 C CA . CYS A 1 196 ? -27.287 24.995 -4.269 1.00 61.22 196 CYS A CA 1
ATOM 1599 C C . CYS A 1 196 ? -28.450 24.630 -3.311 1.00 61.22 196 CYS A C 1
ATOM 1601 O O . CYS A 1 196 ? -28.334 24.835 -2.106 1.00 61.22 196 CYS A O 1
ATOM 1603 N N . ALA A 1 197 ? -29.545 24.073 -3.841 1.00 58.69 197 ALA A N 1
ATOM 1604 C CA . ALA A 1 197 ? -30.738 23.668 -3.095 1.00 58.69 197 ALA A CA 1
ATOM 1605 C C . ALA A 1 197 ? -30.560 22.393 -2.242 1.00 58.69 197 ALA A C 1
ATOM 1607 O O . ALA A 1 197 ? -31.325 22.188 -1.307 1.00 58.69 197 ALA A O 1
ATOM 1608 N N . GLU A 1 198 ? -29.548 21.564 -2.515 1.00 71.00 198 GLU A N 1
ATOM 1609 C CA . GLU A 1 198 ? -29.297 20.301 -1.795 1.00 71.00 198 GLU A CA 1
ATOM 1610 C C . GLU A 1 198 ? -28.260 20.458 -0.664 1.00 71.00 198 GLU A C 1
ATOM 1612 O O . GLU A 1 198 ? -27.846 19.486 -0.035 1.00 71.00 198 GLU A O 1
ATOM 1617 N N . ARG A 1 199 ? -27.837 21.696 -0.361 1.00 71.12 199 ARG A N 1
ATOM 1618 C CA . ARG A 1 199 ? -26.831 21.981 0.680 1.00 71.12 199 ARG A CA 1
ATOM 1619 C C . ARG A 1 199 ? -27.254 21.536 2.081 1.00 71.12 199 ARG A C 1
ATOM 1621 O O . ARG A 1 199 ? -26.404 21.069 2.832 1.00 71.12 199 ARG A O 1
ATOM 1628 N N . GLU A 1 200 ? -28.538 21.649 2.411 1.00 74.56 200 GLU A N 1
ATOM 1629 C CA . GLU A 1 200 ? -29.086 21.208 3.703 1.00 74.56 200 GLU A CA 1
ATOM 1630 C C . GLU A 1 200 ? -28.981 19.678 3.861 1.00 74.56 200 GLU A C 1
ATOM 1632 O O . GLU A 1 200 ? -28.624 19.161 4.918 1.00 74.56 200 GLU A O 1
ATOM 1637 N N . GLU A 1 201 ? -29.234 18.938 2.776 1.00 79.19 201 GLU A N 1
ATOM 1638 C CA . GLU A 1 201 ? -29.159 17.476 2.749 1.00 79.19 201 GLU A CA 1
ATOM 1639 C C . GLU A 1 201 ? -27.713 16.973 2.807 1.00 79.19 201 GLU A C 1
ATOM 1641 O O . GLU A 1 201 ? -27.421 16.012 3.518 1.00 79.19 201 GLU A O 1
ATOM 1646 N N . ILE A 1 202 ? -26.793 17.662 2.128 1.00 80.12 202 ILE A N 1
ATOM 1647 C CA . ILE A 1 202 ? -25.352 17.397 2.214 1.00 80.12 202 ILE A CA 1
ATOM 1648 C C . ILE A 1 202 ? -24.843 17.625 3.637 1.00 80.12 202 ILE A C 1
ATOM 1650 O O . ILE A 1 202 ? -24.073 16.808 4.135 1.00 80.12 202 ILE A O 1
ATOM 1654 N N . HIS A 1 203 ? -25.281 18.700 4.299 1.00 81.62 203 HIS A N 1
ATOM 1655 C CA . HIS A 1 203 ? -24.882 18.978 5.676 1.00 81.62 203 HIS A CA 1
ATOM 1656 C C . HIS A 1 203 ? -25.366 17.882 6.633 1.00 81.62 203 HIS A C 1
ATOM 1658 O O . HIS A 1 203 ? -24.572 17.352 7.403 1.00 81.62 203 HIS A O 1
ATOM 1664 N N . ARG A 1 204 ? -26.632 17.456 6.511 1.00 83.94 204 ARG A N 1
ATOM 1665 C CA . ARG A 1 204 ? -27.182 16.337 7.293 1.00 83.94 204 ARG A CA 1
ATOM 1666 C C . ARG A 1 204 ? -26.389 15.040 7.089 1.00 83.94 204 ARG A C 1
ATOM 1668 O O . ARG A 1 204 ? -26.087 14.353 8.059 1.00 83.94 204 ARG A O 1
ATOM 1675 N N . LEU A 1 205 ? -26.045 14.714 5.841 1.00 85.12 205 LEU A N 1
ATOM 1676 C CA . LEU A 1 205 ? -25.242 13.531 5.516 1.00 85.12 205 LEU A CA 1
ATOM 1677 C C . LEU A 1 205 ? -23.821 13.620 6.085 1.00 85.12 205 LEU A C 1
ATOM 1679 O O . LEU A 1 205 ? -23.297 12.618 6.556 1.00 85.12 205 LEU A O 1
ATOM 1683 N N . ALA A 1 206 ? -23.202 14.802 6.066 1.00 85.06 206 ALA A N 1
ATOM 1684 C CA . ALA A 1 206 ? -21.886 15.009 6.664 1.00 85.06 206 ALA A CA 1
ATOM 1685 C C . ALA A 1 206 ? -21.907 14.743 8.178 1.00 85.06 206 ALA A C 1
ATOM 1687 O O . ALA A 1 206 ? -21.022 14.054 8.683 1.00 85.06 206 ALA A O 1
ATOM 1688 N N . THR A 1 207 ? -22.947 15.204 8.884 1.00 86.12 207 THR A N 1
ATOM 1689 C CA . THR A 1 207 ? -23.138 14.917 10.315 1.00 86.12 207 THR A CA 1
ATOM 1690 C C . THR A 1 207 ? -23.293 13.419 10.578 1.00 86.12 207 THR A C 1
ATOM 1692 O O . THR A 1 207 ? -22.589 12.875 11.423 1.00 86.12 207 THR A O 1
ATOM 1695 N N . GLU A 1 208 ? -24.139 12.727 9.809 1.00 87.81 208 GLU A N 1
ATOM 1696 C CA . GLU A 1 208 ? -24.333 11.276 9.941 1.00 87.81 208 GLU A CA 1
ATOM 1697 C C . GLU A 1 208 ? -23.030 10.497 9.680 1.00 87.81 208 GLU A C 1
ATOM 1699 O O . GLU A 1 208 ? -22.686 9.561 10.402 1.00 87.81 208 GLU A O 1
ATOM 1704 N N . TYR A 1 209 ? -22.266 10.895 8.661 1.00 89.00 209 TYR A N 1
ATOM 1705 C CA . TYR A 1 209 ? -20.988 10.263 8.331 1.00 89.00 209 TYR A CA 1
ATOM 1706 C C . TYR A 1 209 ? -19.918 10.528 9.393 1.00 89.00 209 TYR A C 1
ATOM 1708 O O . TYR A 1 209 ? -19.089 9.654 9.659 1.00 89.00 209 TYR A O 1
ATOM 1716 N N . TYR A 1 210 ? -19.940 11.706 10.019 1.00 87.75 210 TYR A N 1
ATOM 1717 C CA . TYR A 1 210 ? -19.059 12.028 11.135 1.00 87.75 210 TYR A CA 1
ATOM 1718 C C . TYR A 1 210 ? -19.371 11.164 12.364 1.00 87.75 210 TYR A C 1
ATOM 1720 O O . TYR A 1 210 ? -18.448 10.585 12.930 1.00 87.75 210 TYR A O 1
ATOM 1728 N N . GLU A 1 211 ? -20.645 10.990 12.728 1.00 87.19 211 GLU A N 1
ATOM 1729 C CA . GLU A 1 211 ? -21.061 10.121 13.845 1.00 87.19 211 GLU A CA 1
ATOM 1730 C C . GLU A 1 211 ? -20.608 8.663 13.642 1.00 87.19 211 GLU A C 1
ATOM 1732 O O . GLU A 1 211 ? -20.105 8.015 14.564 1.00 87.19 211 GLU A O 1
ATOM 1737 N N . GLN A 1 212 ? -20.704 8.151 12.409 1.00 85.94 212 GLN A N 1
ATOM 1738 C CA . GLN A 1 212 ? -20.186 6.821 12.065 1.00 85.94 212 GLN A CA 1
ATOM 1739 C C . GLN A 1 212 ? -18.661 6.733 12.232 1.00 85.94 212 GLN A C 1
ATOM 1741 O O . GLN A 1 212 ? -18.145 5.744 12.761 1.00 85.94 212 GLN A O 1
ATOM 1746 N N . CYS A 1 213 ? -17.929 7.770 11.814 1.00 85.00 213 CYS A N 1
ATOM 1747 C CA . CYS A 1 213 ? -16.480 7.840 11.996 1.00 85.00 213 CYS A CA 1
ATOM 1748 C C . CYS A 1 213 ? -16.081 7.972 13.473 1.00 85.00 213 CYS A C 1
ATOM 1750 O O . CYS A 1 213 ? -15.086 7.375 13.882 1.00 85.00 213 CYS A O 1
ATOM 1752 N N . GLU A 1 214 ? -16.851 8.696 14.287 1.00 85.06 214 GLU A N 1
ATOM 1753 C CA . GLU A 1 214 ? -16.584 8.899 15.714 1.00 85.06 214 GLU A CA 1
ATOM 1754 C C . GLU A 1 214 ? -16.595 7.569 16.484 1.00 85.06 214 GLU A C 1
ATOM 1756 O O . GLU A 1 214 ? -15.677 7.285 17.261 1.00 85.06 214 GLU A O 1
ATOM 1761 N N . GLY A 1 215 ? -17.560 6.690 16.190 1.00 84.56 215 GLY A N 1
ATOM 1762 C CA . GLY A 1 215 ? -17.596 5.336 16.753 1.00 84.56 215 GLY A CA 1
ATOM 1763 C C . GLY A 1 215 ? -16.349 4.506 16.409 1.00 84.56 215 GLY A C 1
ATOM 1764 O O . GLY A 1 215 ? -15.825 3.767 17.249 1.00 84.56 215 GLY A O 1
ATOM 1765 N N . LEU A 1 216 ? -15.820 4.667 15.193 1.00 83.44 216 LEU A N 1
ATOM 1766 C CA . LEU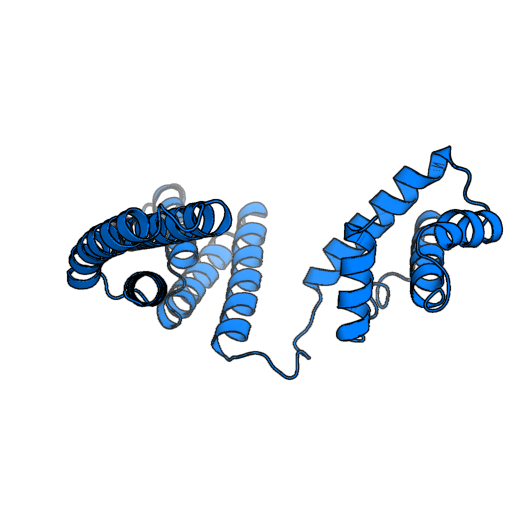 A 1 216 ? -14.597 3.994 14.748 1.00 83.44 216 LEU A CA 1
ATOM 1767 C C . LEU A 1 216 ? -13.336 4.599 15.385 1.00 83.44 216 LEU A C 1
ATOM 1769 O O . LEU A 1 216 ? -12.440 3.848 15.775 1.00 83.44 216 LEU A O 1
ATOM 1773 N N . MET A 1 217 ? -13.277 5.924 15.556 1.00 83.31 217 MET A N 1
ATOM 1774 C CA . MET A 1 217 ? -12.170 6.631 16.223 1.00 83.31 217 MET A CA 1
ATOM 1775 C C . MET A 1 217 ? -12.029 6.245 17.700 1.00 83.31 217 MET A C 1
ATOM 1777 O O . MET A 1 217 ? -10.918 6.203 18.231 1.00 83.31 217 MET A O 1
ATOM 1781 N N . GLY A 1 218 ? -13.139 5.911 18.367 1.00 78.25 218 GLY A N 1
ATOM 1782 C CA . GLY A 1 218 ? -13.113 5.375 19.730 1.00 78.25 218 GLY A CA 1
ATOM 1783 C C . GLY A 1 218 ? -12.401 4.021 19.837 1.00 78.25 218 GLY A C 1
ATOM 1784 O O . GLY A 1 218 ? -11.835 3.702 20.881 1.00 78.25 218 GLY A O 1
ATOM 1785 N N . THR A 1 219 ? -12.385 3.241 18.750 1.00 82.31 219 THR A N 1
ATOM 1786 C CA . THR A 1 219 ? -11.805 1.888 18.714 1.00 82.31 219 THR A CA 1
ATOM 1787 C C . THR A 1 219 ? -10.395 1.870 18.120 1.00 82.31 219 THR A C 1
ATOM 1789 O O . THR A 1 219 ? -9.532 1.133 18.598 1.00 82.31 219 THR A O 1
ATOM 1792 N N . PHE A 1 220 ? -10.138 2.681 17.090 1.00 85.88 220 PHE A N 1
ATOM 1793 C CA . PHE A 1 220 ? -8.879 2.684 16.349 1.00 85.88 220 PHE A CA 1
ATOM 1794 C C . PHE A 1 220 ? -8.255 4.078 16.305 1.00 85.88 220 PHE A C 1
ATOM 1796 O O . PHE A 1 220 ? -8.875 5.046 15.884 1.00 85.88 220 PHE A O 1
ATOM 1803 N N . GLN A 1 221 ? -6.975 4.161 16.667 1.00 79.19 221 GLN A N 1
ATOM 1804 C CA . GLN A 1 221 ? -6.187 5.394 16.617 1.00 79.19 221 GLN A CA 1
ATOM 1805 C C . GLN A 1 221 ? -5.297 5.401 15.368 1.00 79.19 221 GLN A C 1
ATOM 1807 O O . GLN A 1 221 ? -4.075 5.349 15.470 1.00 79.19 221 GLN A O 1
ATOM 1812 N N . SER A 1 222 ? -5.908 5.403 14.178 1.00 85.44 222 SER A N 1
ATOM 1813 C CA . SER A 1 222 ? -5.171 5.551 12.915 1.00 85.44 222 SER A CA 1
ATOM 1814 C C . SER A 1 222 ? -5.129 7.012 12.473 1.00 85.44 222 SER A C 1
ATOM 1816 O O . SER A 1 222 ? -6.145 7.710 12.479 1.00 85.44 222 SER A O 1
ATOM 1818 N N . TYR A 1 223 ? -3.959 7.454 12.003 1.00 85.44 223 TYR A N 1
ATOM 1819 C CA . TYR A 1 223 ? -3.784 8.772 11.397 1.00 85.44 223 TYR A CA 1
ATOM 1820 C C . TYR A 1 223 ? -4.768 9.021 10.246 1.00 85.44 223 TYR A C 1
ATOM 1822 O O . TYR A 1 223 ? -5.384 10.084 10.192 1.00 85.44 223 TYR A O 1
ATOM 1830 N N . ARG A 1 224 ? -4.939 8.052 9.334 1.00 84.75 224 ARG A N 1
ATOM 1831 C CA . ARG A 1 224 ? -5.804 8.223 8.154 1.00 84.75 224 ARG A CA 1
ATOM 1832 C C . ARG A 1 224 ? -7.271 8.335 8.546 1.00 84.75 224 ARG A C 1
ATOM 1834 O O . ARG A 1 224 ? -7.957 9.208 8.028 1.00 84.75 224 ARG A O 1
ATOM 1841 N N . LEU A 1 225 ? -7.720 7.496 9.479 1.00 86.81 225 LEU A N 1
ATOM 1842 C CA . LEU A 1 225 ? -9.084 7.537 10.003 1.00 86.81 225 LEU A CA 1
ATOM 1843 C C . LEU A 1 225 ? -9.391 8.908 10.614 1.00 86.81 225 LEU A C 1
ATOM 1845 O O . LEU A 1 225 ? -10.346 9.562 10.203 1.00 86.81 225 LEU A O 1
ATOM 1849 N N . ASN A 1 226 ? -8.523 9.378 11.515 1.00 87.00 226 ASN A N 1
ATOM 1850 C CA . ASN A 1 226 ? -8.673 10.687 12.147 1.00 87.00 226 ASN A CA 1
ATOM 1851 C C . ASN A 1 226 ? -8.688 11.804 11.099 1.00 87.00 226 ASN A C 1
ATOM 1853 O O . ASN A 1 226 ? -9.528 12.695 11.148 1.00 87.00 226 ASN A O 1
ATOM 1857 N N . MET A 1 227 ? -7.783 11.744 10.122 1.00 87.62 227 MET A N 1
ATOM 1858 C CA . MET A 1 227 ? -7.694 12.730 9.051 1.00 87.62 227 MET A CA 1
ATOM 1859 C C . MET A 1 227 ? -9.005 12.837 8.250 1.00 87.62 227 MET A C 1
ATOM 1861 O O . MET A 1 227 ? -9.484 13.949 8.041 1.00 87.62 227 MET A O 1
ATOM 1865 N N . TYR A 1 228 ? -9.598 11.717 7.819 1.00 86.69 228 TYR A N 1
ATOM 1866 C CA . TYR A 1 228 ? -10.871 11.737 7.083 1.00 86.69 228 TYR A CA 1
ATOM 1867 C C . TYR A 1 228 ? -12.048 12.164 7.961 1.00 86.69 228 TYR A C 1
ATOM 1869 O O . TYR A 1 228 ? -12.879 12.946 7.509 1.00 86.69 228 TYR A O 1
ATOM 1877 N N . ALA A 1 229 ? -12.088 11.728 9.220 1.00 86.12 229 ALA A N 1
ATOM 1878 C CA . ALA A 1 229 ? -13.123 12.145 10.160 1.00 86.12 229 ALA A CA 1
ATOM 1879 C C . ALA A 1 229 ? -13.103 13.666 10.400 1.00 86.12 229 ALA A C 1
ATOM 1881 O O . ALA A 1 229 ? -14.140 14.319 10.312 1.00 86.12 229 ALA A O 1
ATOM 1882 N N . TYR A 1 230 ? -11.921 14.264 10.595 1.00 86.81 230 TYR A N 1
ATOM 1883 C CA . TYR A 1 230 ? -11.786 15.723 10.698 1.00 86.81 230 TYR A CA 1
ATOM 1884 C C . TYR A 1 230 ? -12.197 16.449 9.414 1.00 86.81 230 TYR A C 1
ATOM 1886 O O . TYR A 1 230 ? -12.743 17.545 9.488 1.00 86.81 230 TYR A O 1
ATOM 1894 N N . MET A 1 231 ? -11.952 15.859 8.241 1.00 85.56 231 MET A N 1
ATOM 1895 C CA . MET A 1 231 ? -12.399 16.435 6.970 1.00 85.56 231 MET A CA 1
ATOM 1896 C C . MET A 1 231 ? -13.915 16.340 6.752 1.00 85.56 231 MET A C 1
ATOM 1898 O O . MET A 1 231 ? -14.440 17.116 5.961 1.00 85.56 231 MET A O 1
ATOM 1902 N N . LEU A 1 232 ? -14.601 15.405 7.416 1.00 82.12 232 LEU A N 1
ATOM 1903 C CA . LEU A 1 232 ? -16.062 15.268 7.384 1.00 82.12 232 LEU A CA 1
ATOM 1904 C C . LEU A 1 232 ? -16.773 16.222 8.358 1.00 82.12 232 LEU A C 1
ATOM 1906 O O . LEU A 1 232 ? -17.914 16.591 8.108 1.00 82.12 232 LEU A O 1
ATOM 1910 N N . GLY A 1 233 ? -16.117 16.597 9.462 1.00 69.06 233 GLY A N 1
ATOM 1911 C CA . GLY A 1 233 ? -16.689 17.461 10.503 1.00 69.06 233 GLY A CA 1
ATOM 1912 C C . GLY A 1 233 ? -16.554 18.976 10.271 1.00 69.06 233 GLY A C 1
ATOM 1913 O O . GLY A 1 233 ? -17.041 19.745 11.100 1.00 69.06 233 GLY A O 1
ATOM 1914 N N . LEU A 1 234 ? -15.879 19.406 9.196 1.00 56.41 234 LEU A N 1
ATOM 1915 C CA . LEU A 1 234 ? -15.751 20.810 8.757 1.00 56.41 234 LEU A CA 1
ATOM 1916 C C . LEU A 1 234 ? -16.841 21.176 7.742 1.00 56.41 234 LEU A C 1
ATOM 1918 O O . LEU A 1 234 ? -17.343 22.319 7.829 1.00 56.41 234 LEU A O 1
#

pLDDT: mean 78.69, std 15.19, range [40.69, 96.75]

Secondary structure (DSSP, 8-state):
-HHHHHHHHHHHHTT--TTTT--SS-THHHHHHHHHHHHHH-TTS-TTTHHHHHHHTTT--GGGHHHHHHHHHHHHHHHHTT--S--TT--HHHHHHHHHHHHHHHHHHHHHTT-HHHHHHHHHHHHHHHHHTT-HHHHHHHHHHHHHHIIIII--HHHHHHHHHHHHHHHHHHHHHHHHHHHHHHHHHHHHH--GGGHHHHHHHHHHHHHHHHHHHHH---HHHHHHHHHH--

Foldseek 3Di:
DVLLLVLLVVCVVLVHDLCPPPPDDDPLVVLLVLVSVQSVVVPPDDPPVSVVVSCVVVVPDPVCVVVSVVVNSVSSVVSVLVPPDPPVDDDPLRVLVNVLVNLLVVLVVCVVVVVNVVSLVSLVVSLVSCVVSLVLVSNLVSLVVQLCCCVPPVVPPVSNVVSVVSNVVSVLVVVLLVLLVCLLVVLVVCVVPDDPVCVVVSLVSLVVSLVVLVVVVVVDVGPSSVVSSVVSVD